Protein AF-A0AAD7CMA2-F1 (afdb_monomer_lite)

pLDDT: mean 85.03, std 17.34, range [41.56, 98.62]

Secondary structure (DSSP, 8-state):
-PPBP--SSSSPBBTTS-BTT--HHHHHHHHHHH-TTS-PPPTTT----SSHHHHHHHHHHHHHTT-----SSPPPSSS--TTT--SS-GGG-EEEEEETTEEEEEE--TT-----HHHHHH--SS------EE--TTT--SPPPTT-EEEEEEGGGHHHHHHHH-TTB-BTTBTTSBPBPHHHHHHHPPPHHHHHHTT--GGGSPPPP--B--TTSS--------PPPPPPP-PPPP--------

Organism: Mycena rosella (NCBI:txid1033263)

Sequence (246 aa):
LASVKKNEAFPYAFDNGNPALVCQQGTQLLIQQHDDKVQRVCHLCGDRPGNWRAHISTHILRFIRGVNEALRLPVGPSLPCGFCARSNLQECEVHLSKKGKATHITTNCHMVSTFHYKPAEQGSKTTPCRNVPVVCGLCFPDPPRPGAVQRAQWRYNMAEHVSIAHSEYSSPLSPGGTRLPHEVWESMKLDPTEETALGIPTASIPRVFEDVAGPDEGVDRADVVGKKRAAKKSAPGTSQRRRTGA

Radius of gyration: 25.57 Å; chains: 1; bounding box: 71×69×61 Å

Foldseek 3Di:
DQDFDPDPDPPTATPVRHRPPDPVVVVVLVCLQPPLVPQDAQQFARDRDNDQLLVLVLLVLCVVLVNDDPTPDHQDPALAQSQNSHPDDQQSWWKWADDPPAIDIDGNDSRDDDDGLPCLCVADLVGLHNFDWDAQCVVPVDDDDHGDIGTTGTLQNLQVCCCPVVVQEAGPVRRPHQAAEPVNCVSNDDDVVSCVSSPNPPVSDDDDDDRHDDNPRPDPPDDDPDDDDDDDDDDDDDDDDDDDDD

Structure (mmCIF, N/CA/C/O backbone):
data_AF-A0AAD7CMA2-F1
#
_entry.id   AF-A0AAD7CMA2-F1
#
loop_
_atom_site.group_PDB
_atom_site.id
_atom_site.type_symbol
_atom_site.label_atom_id
_atom_site.label_alt_id
_atom_site.label_comp_id
_atom_site.label_asym_id
_atom_site.label_entity_id
_atom_site.label_seq_id
_atom_site.pdbx_PDB_ins_code
_atom_site.Cartn_x
_atom_site.Cartn_y
_atom_site.Cartn_z
_atom_site.occupancy
_atom_site.B_iso_or_equiv
_atom_site.auth_seq_id
_atom_site.auth_comp_id
_atom_site.auth_asym_id
_atom_site.auth_atom_id
_atom_site.pdbx_PDB_model_num
ATOM 1 N N . LEU A 1 1 ? -44.113 -1.081 14.517 1.00 54.44 1 LEU A N 1
ATOM 2 C CA . LEU A 1 1 ? -43.401 0.189 14.241 1.00 54.44 1 LEU A CA 1
ATOM 3 C C . LEU A 1 1 ? -43.872 1.207 15.266 1.00 54.44 1 LEU A C 1
ATOM 5 O O . LEU A 1 1 ? -45.077 1.295 15.466 1.00 54.44 1 LEU A O 1
ATOM 9 N N . ALA A 1 2 ? -42.958 1.884 15.965 1.00 58.78 2 ALA A N 1
ATOM 10 C CA . ALA A 1 2 ? -43.339 2.931 16.915 1.00 58.78 2 ALA A CA 1
ATOM 11 C C . ALA A 1 2 ? -44.019 4.085 16.160 1.00 58.78 2 ALA A C 1
ATOM 13 O O . ALA A 1 2 ? -43.551 4.472 15.088 1.00 58.78 2 ALA A O 1
ATOM 14 N N . SER A 1 3 ? -45.131 4.593 16.694 1.00 65.19 3 SER A N 1
ATOM 15 C CA . SER A 1 3 ? -45.838 5.737 16.118 1.00 65.19 3 SER A CA 1
ATOM 16 C C . SER A 1 3 ? -44.985 6.996 16.284 1.00 65.19 3 SER A C 1
ATOM 18 O O . SER A 1 3 ? -44.404 7.229 17.344 1.00 65.19 3 SER A O 1
ATOM 20 N N . VAL A 1 4 ? -44.860 7.790 15.221 1.00 58.31 4 VAL A N 1
ATOM 21 C CA . VAL A 1 4 ? -44.165 9.080 15.275 1.00 58.31 4 VAL A CA 1
ATOM 22 C C . VAL A 1 4 ? -45.187 10.134 15.673 1.00 58.31 4 VAL A C 1
ATOM 24 O O . VAL A 1 4 ? -46.178 10.342 14.970 1.00 58.31 4 VAL A O 1
ATOM 27 N N . LYS A 1 5 ? -44.953 10.812 16.796 1.00 62.22 5 LYS A N 1
ATOM 28 C CA . LYS A 1 5 ? -45.790 11.930 17.225 1.00 62.22 5 LYS A CA 1
ATOM 29 C C . LYS A 1 5 ? -45.652 13.067 16.213 1.00 62.22 5 LYS A C 1
ATOM 31 O O . LYS A 1 5 ? -44.535 13.483 15.902 1.00 62.22 5 LYS A O 1
ATOM 36 N N . LYS A 1 6 ? -46.771 13.605 15.715 1.00 66.50 6 LYS A N 1
ATOM 37 C CA . LYS A 1 6 ? -46.756 14.900 15.018 1.00 66.50 6 LYS A CA 1
ATOM 38 C C . LYS A 1 6 ? -46.301 15.947 16.030 1.00 66.50 6 LYS A C 1
ATOM 40 O O . LYS A 1 6 ? -47.049 16.281 16.942 1.00 66.50 6 LYS A O 1
ATOM 45 N N . ASN A 1 7 ? -45.064 16.403 15.895 1.00 63.91 7 ASN A N 1
ATOM 46 C CA . ASN A 1 7 ? -44.498 17.457 16.717 1.00 63.91 7 ASN A CA 1
ATOM 47 C C . ASN A 1 7 ? -43.966 18.540 15.776 1.00 63.91 7 ASN A C 1
ATOM 49 O O . ASN A 1 7 ? -43.254 18.223 14.824 1.00 63.91 7 ASN A O 1
ATOM 53 N N . GLU A 1 8 ? -44.347 19.795 16.009 1.00 76.06 8 GLU A N 1
ATOM 54 C CA . GLU A 1 8 ? -43.944 20.942 15.175 1.00 76.06 8 GLU A CA 1
ATOM 55 C C . GLU A 1 8 ? -42.527 21.441 15.510 1.00 76.06 8 GLU A C 1
ATOM 57 O O . GLU A 1 8 ? -42.000 22.334 14.851 1.00 76.06 8 GLU A O 1
ATOM 62 N N . ALA A 1 9 ? -41.889 20.848 16.524 1.00 66.00 9 ALA A N 1
ATOM 63 C CA . ALA A 1 9 ? -40.552 21.200 16.973 1.00 66.00 9 ALA A CA 1
ATOM 64 C C . ALA A 1 9 ? -39.502 20.186 16.489 1.00 66.00 9 ALA A C 1
ATOM 66 O O . ALA A 1 9 ? -39.665 18.972 16.628 1.00 66.00 9 ALA A O 1
ATOM 67 N N . PHE A 1 10 ? -38.400 20.707 15.945 1.00 56.06 10 PHE A N 1
ATOM 68 C CA . PHE A 1 10 ? -37.225 19.936 15.545 1.00 56.06 10 PHE A CA 1
ATOM 69 C C . PHE A 1 10 ? -36.245 19.786 16.727 1.00 56.06 10 PHE A C 1
ATOM 71 O O . PHE A 1 10 ? -36.021 20.773 17.432 1.00 56.06 10 PHE A O 1
ATOM 78 N N . PRO A 1 11 ? -35.603 18.613 16.924 1.00 67.44 11 PRO A N 1
ATOM 79 C CA . PRO A 1 11 ? -35.707 17.382 16.131 1.00 67.44 11 PRO A CA 1
ATOM 80 C C . PRO A 1 11 ? -36.943 16.528 16.472 1.00 67.44 11 PRO A C 1
ATOM 82 O O . PRO A 1 11 ? -37.397 16.504 17.613 1.00 67.44 11 PRO A O 1
ATOM 85 N N . TYR A 1 12 ? -37.453 15.782 15.480 1.00 72.56 12 TYR A N 1
ATOM 86 C CA . TYR A 1 12 ? -38.565 14.838 15.663 1.00 72.56 12 TYR A CA 1
ATOM 87 C C . TYR A 1 12 ? -38.253 13.834 16.780 1.00 72.56 12 TYR A C 1
ATOM 89 O O . TYR A 1 12 ? -37.138 13.314 16.838 1.00 72.56 12 TYR A O 1
ATOM 97 N N . ALA A 1 13 ? -39.237 13.522 17.624 1.00 74.56 13 ALA A N 1
ATOM 98 C CA . ALA A 1 13 ? -39.110 12.571 18.726 1.00 74.56 13 ALA A CA 1
ATOM 99 C C . ALA A 1 13 ? -40.216 11.505 18.673 1.00 74.56 13 ALA A C 1
ATOM 101 O O . ALA A 1 13 ? -41.347 11.784 18.270 1.00 74.56 13 ALA A O 1
ATOM 102 N N . PHE A 1 14 ? -39.885 10.281 19.078 1.00 73.12 14 PHE A N 1
ATOM 103 C CA . PHE A 1 14 ? -40.859 9.230 19.361 1.00 73.12 14 PHE A CA 1
ATOM 104 C C . PHE A 1 14 ? -41.671 9.577 20.621 1.00 73.12 14 PHE A C 1
ATOM 106 O O . PHE A 1 14 ? -41.278 10.434 21.413 1.00 73.12 14 PHE A O 1
ATOM 113 N N . ASP A 1 15 ? -42.783 8.874 20.853 1.00 77.25 15 ASP A N 1
ATOM 114 C CA . ASP A 1 15 ? -43.680 9.112 22.000 1.00 77.25 15 ASP A CA 1
ATOM 115 C C . ASP A 1 15 ? -43.000 8.982 23.378 1.00 77.25 15 ASP A C 1
ATOM 117 O O . ASP A 1 15 ? -43.492 9.516 24.369 1.00 77.25 15 ASP A O 1
ATOM 121 N N . ASN A 1 16 ? -41.846 8.314 23.436 1.00 78.06 16 ASN A N 1
ATOM 122 C CA . ASN A 1 16 ? -41.004 8.167 24.625 1.00 78.06 16 ASN A CA 1
ATOM 123 C C . ASN A 1 16 ? -39.981 9.309 24.816 1.00 78.06 16 ASN A C 1
ATOM 125 O O . ASN A 1 16 ? -39.132 9.214 25.697 1.00 78.06 16 ASN A O 1
ATOM 129 N N . GLY A 1 17 ? -40.023 10.358 23.987 1.00 75.94 17 GLY A N 1
ATOM 130 C CA . GLY A 1 17 ? -39.106 11.500 24.045 1.00 75.94 17 GLY A CA 1
ATOM 131 C C . GLY A 1 17 ? -37.742 11.266 23.388 1.00 75.94 17 GLY A C 1
ATOM 132 O O . GLY A 1 17 ? -36.939 12.194 23.323 1.00 75.94 17 GLY A O 1
ATOM 133 N N . ASN A 1 18 ? -37.472 10.066 22.862 1.00 72.06 18 ASN A N 1
ATOM 134 C CA . ASN A 1 18 ? -36.220 9.792 22.163 1.00 72.06 18 ASN A CA 1
ATOM 135 C C . ASN A 1 18 ? -36.238 10.383 20.745 1.00 72.06 18 ASN A C 1
ATOM 137 O O . ASN A 1 18 ? -37.261 10.286 20.064 1.00 72.06 18 ASN A O 1
ATOM 141 N N . PRO A 1 19 ? -35.120 10.939 20.251 1.00 74.62 19 PRO A N 1
ATOM 142 C CA . PRO A 1 19 ? -35.049 11.493 18.905 1.00 74.62 19 PRO A CA 1
ATOM 143 C C . PRO A 1 19 ? -35.321 10.417 17.841 1.00 74.62 19 PRO A C 1
ATOM 145 O O . PRO A 1 19 ? -34.680 9.367 17.807 1.00 74.62 19 PRO A O 1
ATOM 148 N N . ALA A 1 20 ? -36.273 10.699 16.950 1.00 71.19 20 ALA A N 1
ATOM 149 C CA . ALA A 1 20 ? -36.817 9.756 15.976 1.00 71.19 20 ALA A CA 1
ATOM 150 C C . ALA A 1 20 ? -35.874 9.445 14.802 1.00 71.19 20 ALA A C 1
ATOM 152 O O . ALA A 1 20 ? -36.082 8.474 14.081 1.00 71.19 20 ALA A O 1
ATOM 153 N N . LEU A 1 21 ? -34.825 10.253 14.616 1.00 74.50 21 LEU A N 1
ATOM 154 C CA . LEU A 1 21 ? -33.890 10.150 13.490 1.00 74.50 21 LEU A CA 1
ATOM 155 C C . LEU A 1 21 ? -32.531 9.530 13.852 1.00 74.50 21 LEU A C 1
ATOM 157 O O . LEU A 1 21 ? -31.615 9.549 13.031 1.00 74.50 21 LEU A O 1
ATOM 161 N N . VAL A 1 22 ? -32.362 8.972 15.055 1.00 69.50 22 VAL A N 1
ATOM 162 C CA . VAL A 1 22 ? -31.092 8.326 15.422 1.00 69.50 22 VAL A CA 1
ATOM 163 C C . VAL A 1 22 ? -31.127 6.853 15.024 1.00 69.50 22 VAL A C 1
ATOM 165 O O . VAL A 1 22 ? -31.670 6.007 15.734 1.00 69.50 22 VAL A O 1
ATOM 168 N N . CYS A 1 23 ? -30.509 6.525 13.888 1.00 77.75 23 CYS A N 1
ATOM 169 C CA . CYS A 1 23 ? -30.204 5.140 13.543 1.00 77.75 23 CYS A CA 1
ATOM 170 C C . CYS A 1 23 ? -29.082 4.637 14.461 1.00 77.75 23 CYS A C 1
ATOM 172 O O . CYS A 1 23 ? -27.909 4.819 14.150 1.00 77.75 23 CYS A O 1
ATOM 174 N N . GLN A 1 24 ? -29.428 4.008 15.590 1.00 77.06 24 GLN A N 1
ATOM 175 C CA . GLN A 1 24 ? -28.444 3.500 16.560 1.00 77.06 24 GLN A CA 1
ATOM 176 C C . GLN A 1 24 ? -27.389 2.601 15.907 1.00 77.06 24 GLN A C 1
ATOM 178 O O . GLN A 1 24 ? -26.204 2.728 16.207 1.00 77.06 24 GLN A O 1
ATOM 183 N N . GLN A 1 25 ? -27.807 1.739 14.977 1.00 73.56 25 GLN A N 1
ATOM 184 C CA . GLN A 1 25 ? -26.898 0.871 14.235 1.00 73.56 25 GLN A CA 1
ATOM 185 C C . GLN A 1 25 ? -25.935 1.682 13.356 1.00 73.56 25 GLN A C 1
ATOM 187 O O . GLN A 1 25 ? -24.735 1.431 13.369 1.00 73.56 25 GLN A O 1
ATOM 192 N N . GLY A 1 26 ? -26.434 2.703 12.653 1.00 77.38 26 GLY A N 1
ATOM 193 C CA . GLY A 1 26 ? -25.609 3.626 11.872 1.00 77.38 26 GLY A CA 1
ATOM 194 C C . GLY A 1 26 ? -24.646 4.429 12.747 1.00 77.38 26 GLY A C 1
ATOM 195 O O . GLY A 1 26 ? -23.475 4.556 12.411 1.00 77.38 26 GLY A O 1
ATOM 196 N N . THR A 1 27 ? -25.097 4.905 13.909 1.00 79.19 27 THR A N 1
ATOM 197 C CA . THR A 1 27 ? -24.252 5.602 14.887 1.00 79.19 27 THR A CA 1
ATOM 198 C C . THR A 1 27 ? -23.154 4.691 15.433 1.00 79.19 27 THR A C 1
ATOM 200 O O . THR A 1 27 ? -22.007 5.115 15.512 1.00 79.19 27 THR A O 1
ATOM 203 N N . GLN A 1 28 ? -23.460 3.434 15.763 1.00 70.94 28 GLN A N 1
ATOM 204 C CA . GLN A 1 28 ? -22.453 2.468 16.211 1.00 70.94 28 GLN A CA 1
ATOM 205 C C . GLN A 1 28 ? -21.442 2.136 15.111 1.00 70.94 28 GLN A C 1
ATOM 207 O O . GLN A 1 28 ? -20.246 2.090 15.392 1.00 70.94 28 GLN A O 1
ATOM 212 N N . LEU A 1 29 ? -21.897 1.963 13.865 1.00 70.75 29 LEU A N 1
ATOM 213 C CA . LEU A 1 29 ? -21.009 1.771 12.718 1.00 70.75 29 LEU A CA 1
ATOM 214 C C . LEU A 1 29 ? -20.096 2.985 12.521 1.00 70.75 29 LEU A C 1
ATOM 216 O O . LEU A 1 29 ? -18.892 2.809 12.374 1.00 70.75 29 LEU A O 1
ATOM 220 N N . LEU A 1 30 ? -20.632 4.205 12.612 1.00 70.69 30 LEU A N 1
ATOM 221 C CA . LEU A 1 30 ? -19.842 5.434 12.524 1.00 70.69 30 LEU A CA 1
ATOM 222 C C . LEU A 1 30 ? -18.831 5.556 13.669 1.00 70.69 30 LEU A C 1
ATOM 224 O O . LEU A 1 30 ? -17.686 5.910 13.418 1.00 70.69 30 LEU A O 1
ATOM 228 N N . ILE A 1 31 ? -19.204 5.222 14.907 1.00 69.38 31 ILE A N 1
ATOM 229 C CA . ILE A 1 31 ? -18.277 5.226 16.052 1.00 69.38 31 ILE A CA 1
ATOM 230 C C . ILE A 1 31 ? -17.144 4.215 15.829 1.00 69.38 31 ILE A C 1
ATOM 232 O O . ILE A 1 31 ? -15.979 4.549 16.021 1.00 69.38 31 ILE A O 1
ATOM 236 N N . GLN A 1 32 ? -17.457 3.005 15.359 1.00 64.75 32 GLN A N 1
ATOM 237 C CA . GLN A 1 32 ? -16.446 1.990 15.033 1.00 64.75 32 GLN A CA 1
ATOM 238 C C . GLN A 1 32 ? -15.548 2.406 13.854 1.00 64.75 32 GLN A C 1
ATOM 240 O O . GLN A 1 32 ? -14.364 2.064 13.826 1.00 64.75 32 GLN A O 1
ATOM 245 N N . GLN A 1 33 ? -16.097 3.148 12.888 1.00 65.75 33 GLN A N 1
ATOM 246 C CA . GLN A 1 33 ? -15.383 3.642 11.708 1.00 65.75 33 GLN A CA 1
ATOM 247 C C . GLN A 1 33 ? -14.537 4.893 11.974 1.00 65.75 33 GLN A C 1
ATOM 249 O O . GLN A 1 33 ? -13.530 5.083 11.295 1.00 65.75 33 GLN A O 1
ATOM 254 N N . HIS A 1 34 ? -14.917 5.746 12.928 1.00 64.19 34 HIS A N 1
ATOM 255 C CA . HIS A 1 34 ? -14.288 7.056 13.131 1.00 64.19 34 HIS A CA 1
ATOM 256 C C . HIS A 1 34 ? -13.489 7.195 14.421 1.00 64.19 34 HIS A C 1
ATOM 258 O O . HIS A 1 34 ? -12.670 8.109 14.510 1.00 64.19 34 HIS A O 1
ATOM 264 N N . ASP A 1 35 ? -13.672 6.315 15.403 1.00 65.69 35 ASP A N 1
ATOM 265 C CA . ASP A 1 35 ? -12.828 6.350 16.587 1.00 65.69 35 ASP A CA 1
ATOM 266 C C . ASP A 1 35 ? -11.567 5.511 16.345 1.00 65.69 35 ASP A C 1
ATOM 268 O O . ASP A 1 35 ? -11.562 4.289 16.500 1.00 65.69 35 ASP A O 1
ATOM 272 N N . ASP A 1 36 ? -10.477 6.175 15.949 1.00 58.09 36 ASP A N 1
ATOM 273 C CA . ASP A 1 36 ? -9.141 5.565 15.841 1.00 58.09 36 ASP A CA 1
ATOM 274 C C . ASP A 1 36 ? -8.681 4.942 17.184 1.00 58.09 36 ASP A C 1
ATOM 276 O O . ASP A 1 36 ? -7.743 4.143 17.204 1.00 58.09 36 ASP A O 1
ATOM 280 N N . LYS A 1 37 ? -9.342 5.263 18.312 1.00 62.00 37 LYS A N 1
ATOM 281 C CA . LYS A 1 37 ? -9.081 4.657 19.628 1.00 62.00 37 LYS A CA 1
ATOM 282 C C . LYS A 1 37 ? -9.872 3.376 19.882 1.00 62.00 37 LYS A C 1
ATOM 284 O O . LYS A 1 37 ? -9.500 2.615 20.779 1.00 62.00 37 LYS A O 1
ATOM 289 N N . VAL A 1 38 ? -10.938 3.104 19.125 1.00 66.94 38 VAL A N 1
ATOM 290 C CA . VAL A 1 38 ? -11.627 1.814 19.205 1.00 66.94 38 VAL A CA 1
ATOM 291 C C . VAL A 1 38 ? -10.716 0.794 18.542 1.00 66.94 38 VAL A C 1
ATOM 293 O O . VAL A 1 38 ? -10.522 0.806 17.330 1.00 66.94 38 VAL A O 1
ATOM 296 N N . GLN A 1 39 ? -10.123 -0.083 19.354 1.00 71.81 39 GLN A N 1
ATOM 297 C CA . GLN A 1 39 ? -9.292 -1.186 18.877 1.00 71.81 39 GLN A CA 1
ATOM 298 C C . GLN A 1 39 ? -10.085 -2.044 17.885 1.00 71.81 39 GLN A C 1
ATOM 300 O O . GLN A 1 39 ? -10.882 -2.903 18.275 1.00 71.81 39 GLN A O 1
ATOM 305 N N . ARG A 1 40 ? -9.865 -1.803 16.592 1.00 87.00 40 ARG A N 1
ATOM 306 C CA . ARG A 1 40 ? -10.498 -2.558 15.514 1.00 87.00 40 ARG A CA 1
ATOM 307 C C . ARG A 1 40 ? -9.949 -3.977 15.509 1.00 87.00 40 ARG A C 1
ATOM 309 O O . ARG A 1 40 ? -8.757 -4.196 15.717 1.00 87.00 40 ARG A O 1
ATOM 316 N N . VAL 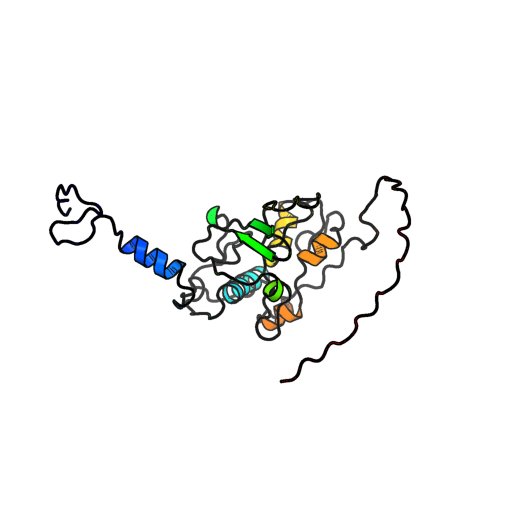A 1 41 ? -10.830 -4.935 15.250 1.00 92.94 41 VAL A N 1
ATOM 317 C CA . VAL A 1 41 ? -10.460 -6.339 15.067 1.00 92.94 41 VAL A CA 1
ATOM 318 C C . VAL A 1 41 ? -10.187 -6.577 13.585 1.00 92.94 41 VAL A C 1
ATOM 320 O O . VAL A 1 41 ? -11.016 -6.250 12.734 1.00 92.94 41 VAL A O 1
ATOM 323 N N . CYS A 1 42 ? -9.027 -7.145 13.266 1.00 95.88 42 CYS A N 1
ATOM 324 C CA . CYS A 1 42 ? -8.674 -7.563 11.922 1.00 95.88 42 CYS A CA 1
ATOM 325 C C . CYS A 1 42 ? -9.649 -8.631 11.437 1.00 95.88 42 CYS A C 1
ATOM 327 O O . CYS A 1 42 ? -9.787 -9.681 12.055 1.00 95.88 42 CYS A O 1
ATOM 329 N N . HIS A 1 43 ? -10.323 -8.387 10.316 1.00 95.88 43 HIS A N 1
ATOM 330 C CA . HIS A 1 43 ? -11.240 -9.372 9.745 1.00 95.88 43 HIS A CA 1
ATOM 331 C C . HIS A 1 43 ? -10.500 -10.532 9.060 1.00 95.88 43 HIS A C 1
ATOM 333 O O . HIS A 1 43 ? -11.096 -11.588 8.866 1.00 95.88 43 HIS A O 1
ATOM 339 N N . LEU A 1 44 ? -9.215 -10.355 8.726 1.00 97.75 44 LEU A N 1
ATOM 340 C CA . LEU A 1 44 ? -8.381 -11.404 8.144 1.00 97.75 44 LEU A CA 1
ATOM 341 C C . LEU A 1 44 ? -7.890 -12.383 9.211 1.00 97.75 44 LEU A C 1
ATOM 343 O O . LEU A 1 44 ? -8.077 -13.573 9.035 1.00 97.75 44 LEU A O 1
ATOM 347 N N . CYS A 1 45 ? -7.313 -11.930 10.330 1.00 97.81 45 CYS A N 1
ATOM 348 C CA . CYS A 1 45 ? -6.736 -12.835 11.342 1.00 97.81 45 CYS A CA 1
ATOM 349 C C . CYS A 1 45 ? -7.457 -12.826 12.704 1.00 97.81 45 CYS A C 1
ATOM 351 O O . CYS A 1 45 ? -7.400 -13.806 13.445 1.00 97.81 45 CYS A O 1
ATOM 353 N N . GLY A 1 46 ? -8.197 -11.764 13.033 1.00 96.25 46 GLY A N 1
ATOM 354 C CA . GLY A 1 46 ? -8.848 -11.582 14.334 1.00 96.25 46 GLY A CA 1
ATOM 355 C C . GLY A 1 46 ? -8.058 -10.787 15.373 1.00 96.25 46 GLY A C 1
ATOM 356 O O . GLY A 1 46 ? -8.565 -10.602 16.480 1.00 96.25 46 GLY A O 1
ATOM 357 N N . ASP A 1 47 ? -6.859 -10.309 15.042 1.00 96.06 47 ASP A N 1
ATOM 358 C CA . ASP A 1 47 ? -6.019 -9.537 15.963 1.00 96.06 47 ASP A CA 1
ATOM 359 C C . ASP A 1 47 ? -6.500 -8.091 16.130 1.00 96.06 47 ASP A C 1
ATOM 361 O O . ASP A 1 47 ? -7.306 -7.587 15.353 1.00 96.06 47 ASP A O 1
ATOM 365 N N . ARG A 1 48 ? -5.973 -7.392 17.140 1.00 94.50 48 ARG A N 1
ATOM 366 C CA . ARG A 1 48 ? -6.248 -5.969 17.403 1.00 94.50 48 ARG A CA 1
ATOM 367 C C . ARG A 1 48 ? -4.975 -5.134 17.248 1.00 94.50 48 ARG A C 1
ATOM 369 O O . ARG A 1 48 ? -4.319 -4.837 18.247 1.00 94.50 48 ARG A O 1
ATOM 376 N N . PRO A 1 49 ? -4.568 -4.786 16.016 1.00 93.31 49 PRO A N 1
ATOM 377 C CA . PRO A 1 49 ? -3.305 -4.097 15.791 1.00 93.31 49 PRO A CA 1
ATOM 378 C C . PRO A 1 49 ? -3.379 -2.623 16.211 1.00 93.31 49 PRO A C 1
ATOM 380 O O . PRO A 1 49 ? -4.356 -1.933 15.933 1.00 93.31 49 PRO A O 1
ATOM 383 N N . GLY A 1 50 ? -2.297 -2.106 16.802 1.00 91.06 50 GLY A N 1
ATOM 384 C CA . GLY A 1 50 ? -2.160 -0.667 17.072 1.00 91.06 50 GLY A CA 1
ATOM 385 C C . GLY A 1 50 ? -1.918 0.175 15.811 1.00 91.06 50 GLY A C 1
ATOM 386 O O . GLY A 1 50 ? -2.237 1.357 15.786 1.00 91.06 50 GLY A O 1
ATOM 387 N N . ASN A 1 51 ? -1.374 -0.429 14.749 1.00 92.62 51 ASN A N 1
ATOM 388 C CA . ASN A 1 51 ? -1.198 0.205 13.442 1.00 92.62 51 ASN A CA 1
ATOM 389 C C . ASN A 1 51 ? -1.923 -0.615 12.374 1.00 92.62 51 ASN A C 1
ATOM 391 O O . ASN A 1 51 ? -1.384 -1.587 11.841 1.00 92.62 51 ASN A O 1
ATOM 395 N N . TRP A 1 52 ? -3.158 -0.212 12.082 1.00 93.88 52 TRP A N 1
ATOM 396 C CA . TRP A 1 52 ? -4.046 -0.930 11.175 1.00 93.88 52 TRP A CA 1
ATOM 397 C C . TRP A 1 52 ? -3.468 -1.078 9.760 1.00 93.88 52 TRP A C 1
ATOM 399 O O . TRP A 1 52 ? -3.397 -2.187 9.236 1.00 93.88 52 TRP A O 1
ATOM 409 N N . ARG A 1 53 ? -2.983 0.021 9.163 1.00 95.12 53 ARG A N 1
ATOM 410 C CA . ARG A 1 53 ? -2.397 0.017 7.809 1.00 95.12 53 ARG A CA 1
ATOM 411 C C . ARG A 1 53 ? -1.228 -0.955 7.708 1.00 95.12 53 ARG A C 1
ATOM 413 O O . ARG A 1 53 ? -1.180 -1.753 6.775 1.00 95.12 53 ARG A O 1
ATOM 420 N N . ALA A 1 54 ? -0.277 -0.866 8.640 1.00 96.38 54 ALA A N 1
ATOM 421 C CA . ALA A 1 54 ? 0.907 -1.718 8.614 1.00 96.38 54 ALA A CA 1
ATOM 422 C C . ALA A 1 54 ? 0.514 -3.195 8.738 1.00 96.38 54 ALA A C 1
ATOM 424 O O . ALA A 1 54 ? 1.003 -4.013 7.971 1.00 96.38 54 ALA A O 1
ATOM 425 N N . HIS A 1 55 ? -0.425 -3.510 9.632 1.00 97.12 55 HIS A N 1
ATOM 426 C CA . HIS A 1 55 ? -0.923 -4.867 9.825 1.00 97.12 55 HIS A CA 1
ATOM 427 C C . HIS A 1 55 ? -1.594 -5.448 8.569 1.00 97.12 55 HIS A C 1
ATOM 429 O O . HIS A 1 55 ? -1.224 -6.530 8.124 1.00 97.12 55 HIS A O 1
ATOM 435 N N . ILE A 1 56 ? -2.525 -4.714 7.949 1.00 98.00 56 ILE A N 1
ATOM 436 C CA . ILE A 1 56 ? -3.182 -5.157 6.708 1.00 98.00 56 ILE A CA 1
ATOM 437 C C . ILE A 1 56 ? -2.172 -5.296 5.564 1.00 98.00 56 ILE A C 1
ATOM 439 O O . ILE A 1 56 ? -2.231 -6.247 4.787 1.00 98.00 56 ILE A O 1
ATOM 443 N N . SER A 1 57 ? -1.204 -4.384 5.485 1.00 97.88 57 SER A N 1
ATOM 444 C CA . SER A 1 57 ? -0.151 -4.441 4.471 1.00 97.88 57 SER A CA 1
ATOM 445 C C . SER A 1 57 ? 0.751 -5.665 4.633 1.00 97.88 57 SER A C 1
ATOM 447 O O . SER A 1 57 ? 1.170 -6.223 3.624 1.00 97.88 57 SER A O 1
ATOM 449 N N . THR A 1 58 ? 1.007 -6.127 5.861 1.00 98.31 58 THR A N 1
ATOM 450 C CA . THR A 1 58 ? 1.732 -7.384 6.105 1.00 98.31 58 THR A CA 1
ATOM 451 C C . THR A 1 58 ? 1.024 -8.568 5.456 1.00 98.31 58 THR A C 1
ATOM 453 O O . THR A 1 58 ? 1.675 -9.344 4.762 1.00 98.31 58 THR A O 1
ATOM 456 N N . HIS A 1 59 ? -0.298 -8.678 5.623 1.00 98.50 59 HIS A N 1
ATOM 457 C CA . HIS A 1 59 ? -1.081 -9.746 4.995 1.00 98.50 59 HIS A CA 1
ATOM 458 C C . HIS A 1 59 ? -1.040 -9.671 3.469 1.00 98.50 59 HIS A C 1
ATOM 460 O O . HIS A 1 59 ? -0.841 -10.682 2.801 1.00 98.50 59 HIS A O 1
ATOM 466 N N . ILE A 1 60 ? -1.166 -8.464 2.908 1.00 98.62 60 ILE A N 1
ATOM 467 C CA . ILE A 1 60 ? -1.066 -8.252 1.458 1.00 98.62 60 ILE A CA 1
ATOM 468 C C . ILE A 1 60 ? 0.308 -8.687 0.940 1.00 98.62 60 ILE A C 1
ATOM 470 O O . ILE A 1 60 ? 0.389 -9.416 -0.044 1.00 98.62 60 ILE A O 1
ATOM 474 N N . LEU A 1 61 ? 1.391 -8.280 1.606 1.00 98.19 61 LEU A N 1
ATOM 475 C CA . LEU A 1 61 ? 2.740 -8.635 1.174 1.00 98.19 61 LEU A CA 1
ATOM 476 C C . LEU A 1 61 ? 2.983 -10.142 1.266 1.00 98.19 61 LEU A C 1
ATOM 478 O O . LEU A 1 61 ? 3.495 -10.737 0.324 1.00 98.19 61 LEU A O 1
ATOM 482 N N . ARG A 1 62 ? 2.580 -10.772 2.373 1.00 98.31 62 ARG A N 1
ATOM 483 C CA . ARG A 1 62 ? 2.682 -12.225 2.554 1.00 98.31 62 ARG A CA 1
ATOM 484 C C . ARG A 1 62 ? 1.920 -12.981 1.475 1.00 98.31 62 ARG A C 1
ATOM 486 O O . ARG A 1 62 ? 2.488 -13.892 0.880 1.00 98.31 62 ARG A O 1
ATOM 493 N N . PHE A 1 63 ? 0.706 -12.540 1.154 1.00 98.00 63 PHE A N 1
ATOM 494 C CA . PHE A 1 63 ? -0.081 -13.084 0.051 1.00 98.00 63 PHE A CA 1
ATOM 495 C C . PHE A 1 63 ? 0.653 -12.975 -1.296 1.00 98.00 63 PHE A C 1
ATOM 497 O O . PHE A 1 63 ? 0.836 -13.988 -1.968 1.00 98.00 63 PHE A O 1
ATOM 504 N N . ILE A 1 64 ? 1.160 -11.788 -1.655 1.00 97.12 64 ILE A N 1
ATOM 505 C CA . ILE A 1 64 ? 1.912 -11.560 -2.907 1.00 97.12 64 ILE A CA 1
ATOM 506 C C . ILE A 1 64 ? 3.176 -12.433 -2.980 1.00 97.12 64 ILE A C 1
ATOM 508 O O . ILE A 1 64 ? 3.596 -12.840 -4.062 1.00 97.12 64 ILE A O 1
ATOM 512 N N . ARG A 1 65 ? 3.791 -12.741 -1.833 1.00 96.75 65 ARG A N 1
ATOM 513 C CA . ARG A 1 65 ? 4.983 -13.597 -1.731 1.00 96.75 65 ARG A CA 1
ATOM 514 C C . ARG A 1 65 ? 4.681 -15.088 -1.582 1.00 96.75 65 ARG A C 1
ATOM 516 O O . ARG A 1 65 ? 5.614 -15.871 -1.416 1.00 96.75 65 ARG A O 1
ATOM 523 N N . GLY A 1 66 ? 3.412 -15.494 -1.630 1.00 96.62 66 GLY A N 1
ATOM 524 C CA . GLY A 1 66 ? 3.010 -16.893 -1.466 1.00 96.62 66 GLY A CA 1
ATOM 525 C C . GLY A 1 66 ? 3.283 -17.452 -0.065 1.00 96.62 66 GLY A C 1
ATOM 526 O O . GLY A 1 66 ? 3.408 -18.664 0.105 1.00 96.62 66 GLY A O 1
ATOM 527 N N . VAL A 1 67 ? 3.400 -16.587 0.945 1.00 97.50 67 VAL A N 1
ATOM 528 C CA . VAL A 1 67 ? 3.539 -16.998 2.343 1.00 97.50 67 VAL A CA 1
ATOM 529 C C . VAL A 1 67 ? 2.166 -17.416 2.854 1.00 97.50 67 VAL A C 1
ATOM 531 O O . VAL A 1 67 ? 1.233 -16.615 2.884 1.00 97.50 67 VAL A O 1
ATOM 534 N N . ASN A 1 68 ? 2.044 -18.678 3.261 1.00 95.88 68 ASN A N 1
ATOM 535 C CA . ASN A 1 68 ? 0.792 -19.209 3.782 1.00 95.88 68 ASN A CA 1
ATOM 536 C C . ASN A 1 68 ? 0.501 -18.639 5.181 1.00 95.88 6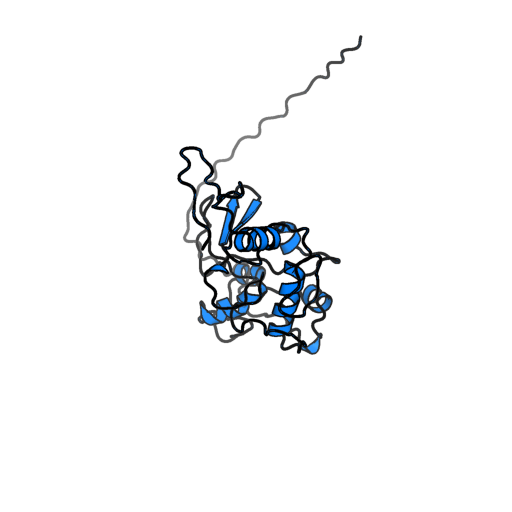8 ASN A C 1
ATOM 538 O O . ASN A 1 68 ? 1.317 -18.768 6.095 1.00 95.88 68 ASN A O 1
ATOM 542 N N . GLU A 1 69 ? -0.676 -18.045 5.350 1.00 96.38 69 GLU A N 1
ATOM 543 C CA . GLU A 1 69 ? -1.169 -17.526 6.621 1.00 96.38 69 GLU A CA 1
ATOM 544 C C . GLU A 1 69 ? -2.516 -18.164 6.965 1.00 96.38 69 GLU A C 1
ATOM 546 O O . GLU A 1 69 ? -3.398 -18.290 6.115 1.00 96.38 69 GLU A O 1
ATOM 551 N N . ALA A 1 70 ? -2.707 -18.519 8.237 1.00 96.75 70 ALA A N 1
ATOM 552 C CA . ALA A 1 70 ? -3.986 -19.009 8.744 1.00 96.75 70 ALA A CA 1
ATOM 553 C C . ALA A 1 70 ? -4.974 -17.842 8.930 1.00 96.75 70 ALA A C 1
ATOM 555 O O . ALA A 1 70 ? -5.199 -17.365 10.044 1.00 96.75 70 ALA A O 1
ATOM 556 N N . LEU A 1 71 ? -5.535 -17.351 7.824 1.00 97.75 71 LEU A N 1
ATOM 557 C CA . LEU A 1 71 ? -6.516 -16.269 7.823 1.00 97.75 71 LEU A CA 1
ATOM 558 C C . LEU A 1 71 ? -7.950 -16.813 7.904 1.00 97.75 71 LEU A C 1
ATOM 560 O O . LEU A 1 71 ? -8.302 -17.811 7.283 1.00 97.75 71 LEU A O 1
ATOM 564 N N . ARG A 1 72 ? -8.804 -16.106 8.645 1.00 97.81 72 ARG A N 1
ATOM 565 C CA . ARG A 1 72 ? -10.264 -16.269 8.686 1.00 97.81 72 ARG A CA 1
ATOM 566 C C . ARG A 1 72 ? -10.914 -15.901 7.355 1.00 97.81 72 ARG A C 1
ATOM 568 O O . ARG A 1 72 ? -11.916 -16.501 6.983 1.00 97.81 72 ARG A O 1
ATOM 575 N N . LEU A 1 73 ? -10.368 -14.893 6.676 1.00 97.25 73 LEU A N 1
ATOM 576 C CA . LEU A 1 73 ? -10.800 -14.432 5.358 1.00 97.25 73 LEU A CA 1
ATOM 577 C C . LEU A 1 73 ? -9.576 -14.246 4.454 1.00 97.25 73 LEU A C 1
ATOM 579 O O . LEU A 1 73 ? -8.553 -13.759 4.938 1.00 97.25 73 LEU A O 1
ATOM 583 N N . PRO A 1 74 ? -9.661 -14.598 3.160 1.00 97.75 74 PRO A N 1
ATOM 584 C CA . PRO A 1 74 ? -8.536 -14.454 2.247 1.00 97.75 74 PRO A CA 1
ATOM 585 C C . PRO A 1 74 ? -8.276 -12.984 1.894 1.00 97.75 74 PRO A C 1
ATOM 587 O O . PRO A 1 74 ? -9.189 -12.154 1.883 1.00 97.75 74 PRO A O 1
ATOM 590 N N . VAL A 1 75 ? -7.023 -12.683 1.549 1.00 98.31 75 VAL A N 1
ATOM 591 C CA . VAL A 1 75 ? -6.662 -11.436 0.863 1.00 98.31 75 VAL A CA 1
ATOM 592 C C . VAL A 1 75 ? -7.262 -11.460 -0.545 1.0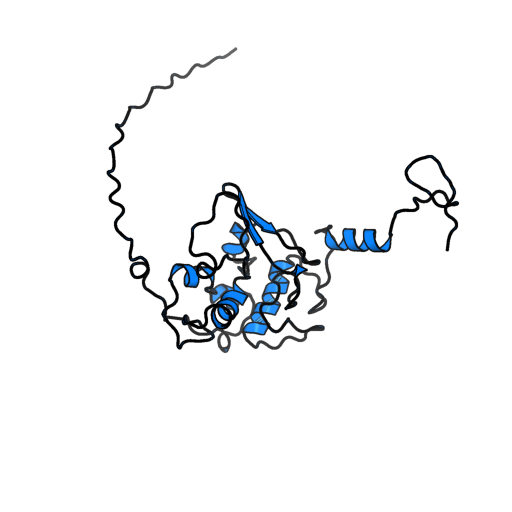0 98.31 75 VAL A C 1
ATOM 594 O O . VAL A 1 75 ? -7.328 -12.505 -1.192 1.00 98.31 75 VAL A O 1
ATOM 597 N N . GLY A 1 76 ? -7.741 -10.308 -1.007 1.00 98.06 76 GLY A N 1
ATOM 598 C CA . GLY A 1 76 ? -8.285 -10.146 -2.345 1.00 98.06 76 GLY A CA 1
ATOM 599 C C . GLY A 1 76 ? -7.235 -10.455 -3.424 1.00 98.06 76 GLY A C 1
ATOM 600 O O . GLY A 1 76 ? -6.077 -10.064 -3.273 1.00 98.06 76 GLY A O 1
ATOM 601 N N . PRO A 1 77 ? -7.618 -11.147 -4.512 1.00 96.94 77 PRO A N 1
ATOM 602 C CA . PRO A 1 77 ? -6.654 -11.739 -5.433 1.00 96.94 77 PRO A CA 1
ATOM 603 C C . PRO A 1 77 ? -5.989 -10.744 -6.385 1.00 96.94 77 PRO A C 1
ATOM 605 O O . PRO A 1 77 ? -4.984 -11.099 -6.986 1.00 96.94 77 PRO A O 1
ATOM 608 N N . SER A 1 78 ? -6.553 -9.544 -6.557 1.00 97.31 78 SER A N 1
ATOM 609 C CA . SER A 1 78 ? -6.033 -8.560 -7.509 1.00 97.31 78 SER A CA 1
ATOM 610 C C . SER A 1 78 ? -6.124 -7.137 -6.980 1.00 97.31 78 SER A C 1
ATOM 612 O O . SER A 1 78 ? -7.195 -6.699 -6.552 1.00 97.31 78 SER A O 1
ATOM 614 N N . LEU A 1 79 ? -5.004 -6.419 -6.970 1.00 97.75 79 LEU A N 1
ATOM 615 C CA . LEU A 1 79 ? -4.890 -5.037 -6.499 1.00 97.75 79 LEU A CA 1
ATOM 616 C C . LEU A 1 79 ? -5.606 -4.791 -5.146 1.00 97.75 79 LEU A C 1
ATOM 618 O O . LEU A 1 79 ? -6.430 -3.874 -5.039 1.00 97.75 79 LEU A O 1
ATOM 622 N N . PRO A 1 80 ? -5.338 -5.595 -4.095 1.00 98.44 80 PRO A N 1
ATOM 623 C CA . PRO A 1 80 ? -6.048 -5.495 -2.823 1.00 98.44 80 PRO A CA 1
ATOM 624 C C . PRO A 1 80 ? -5.869 -4.122 -2.161 1.00 98.44 80 PRO A C 1
ATOM 626 O O . PRO A 1 80 ? -4.797 -3.516 -2.179 1.00 98.44 80 PRO A O 1
ATOM 629 N N . CYS A 1 81 ? -6.921 -3.619 -1.520 1.00 98.50 81 CYS A N 1
ATOM 630 C CA . CYS A 1 81 ? -6.887 -2.338 -0.821 1.00 98.50 81 CYS A CA 1
ATOM 631 C C . CYS A 1 81 ? -5.940 -2.374 0.390 1.00 98.50 81 CYS A C 1
ATOM 633 O O . CYS A 1 81 ? -6.128 -3.185 1.288 1.00 98.50 81 CYS A O 1
ATOM 635 N N . GLY A 1 82 ? -5.013 -1.423 0.525 1.00 97.81 82 GLY A N 1
ATOM 636 C CA . GLY A 1 82 ? -4.117 -1.324 1.689 1.00 97.81 82 GLY A CA 1
ATOM 637 C C . GLY A 1 82 ? -4.794 -1.053 3.043 1.00 97.81 82 GLY A C 1
ATOM 638 O O . GLY A 1 82 ? -4.121 -1.084 4.072 1.00 97.81 82 GLY A O 1
ATOM 639 N N . PHE A 1 83 ? -6.109 -0.805 3.072 1.00 97.25 83 PHE A N 1
ATOM 640 C CA . PHE A 1 83 ? -6.884 -0.637 4.307 1.00 97.25 83 PHE A CA 1
ATOM 641 C C . PHE A 1 83 ? -7.747 -1.840 4.679 1.00 97.25 83 PHE A C 1
ATOM 643 O O . PHE A 1 83 ? -7.964 -2.077 5.863 1.00 97.25 83 PHE A O 1
ATOM 650 N N . CYS A 1 84 ? -8.267 -2.592 3.711 1.00 97.50 84 CYS A N 1
ATOM 651 C CA . CYS A 1 84 ? -9.156 -3.721 3.995 1.00 97.50 84 CYS A CA 1
ATOM 652 C C . CYS A 1 84 ? -8.746 -5.028 3.313 1.00 97.50 84 CYS A C 1
ATOM 654 O O . CYS A 1 84 ? -9.458 -6.008 3.460 1.00 97.50 84 CYS A O 1
ATOM 656 N N . ALA A 1 85 ? -7.651 -5.043 2.555 1.00 98.38 85 ALA A N 1
ATOM 657 C CA . ALA A 1 85 ? -7.158 -6.162 1.751 1.00 98.38 85 ALA A CA 1
ATOM 658 C C . ALA A 1 85 ? -8.151 -6.760 0.741 1.00 98.38 85 ALA A C 1
ATOM 660 O O . ALA A 1 85 ? -7.839 -7.774 0.128 1.00 98.38 85 ALA A O 1
ATOM 661 N N . ARG A 1 86 ? -9.329 -6.163 0.529 1.00 97.81 86 ARG A N 1
ATOM 662 C CA . ARG A 1 86 ? -10.296 -6.626 -0.475 1.00 97.81 86 ARG A CA 1
ATOM 663 C C . ARG A 1 86 ? -9.971 -6.042 -1.844 1.00 97.81 86 ARG A C 1
ATOM 665 O O . ARG A 1 86 ? -9.426 -4.942 -1.940 1.00 97.81 86 ARG A O 1
ATOM 672 N N . SER A 1 87 ? -10.360 -6.768 -2.880 1.00 97.81 87 SER A N 1
ATOM 673 C CA . SER A 1 87 ? -10.188 -6.400 -4.287 1.00 97.81 87 SER A CA 1
ATOM 674 C C . SER A 1 87 ? -11.508 -5.964 -4.912 1.00 97.81 87 SER A C 1
ATOM 676 O O . SER A 1 87 ? -12.571 -6.345 -4.426 1.00 97.81 87 SER A O 1
ATOM 678 N N . ASN A 1 88 ? -11.436 -5.228 -6.025 1.00 93.75 88 ASN A N 1
ATOM 679 C CA . ASN A 1 88 ? -12.578 -4.914 -6.898 1.00 93.75 88 ASN A CA 1
ATOM 680 C C . ASN A 1 88 ? -13.736 -4.152 -6.226 1.00 93.75 88 ASN A C 1
ATOM 682 O O . ASN A 1 88 ? -14.880 -4.239 -6.666 1.00 93.75 88 ASN A O 1
ATOM 686 N N . LEU A 1 89 ? -13.444 -3.393 -5.168 1.00 95.38 89 LEU A N 1
ATOM 687 C CA . LEU A 1 89 ? -14.411 -2.532 -4.491 1.00 95.38 89 LEU A CA 1
ATOM 688 C C . LEU A 1 89 ? -14.182 -1.080 -4.902 1.00 95.38 89 LEU A C 1
ATOM 690 O O . LEU A 1 89 ? -13.109 -0.530 -4.647 1.00 95.38 89 LEU A O 1
ATOM 694 N N . GLN A 1 90 ? -15.191 -0.451 -5.506 1.00 95.62 90 GLN A N 1
ATOM 695 C CA . GLN A 1 90 ? -15.100 0.938 -5.964 1.00 95.62 90 GLN A CA 1
ATOM 696 C C . GLN A 1 90 ? -14.830 1.895 -4.797 1.00 95.62 90 GLN A C 1
ATOM 698 O O . GLN A 1 90 ? -14.053 2.837 -4.923 1.00 95.62 90 GLN A O 1
ATOM 703 N N . GLU A 1 91 ? -15.398 1.625 -3.621 1.00 96.00 91 GLU A N 1
ATOM 704 C CA . GLU A 1 91 ? -15.151 2.430 -2.430 1.00 96.00 91 GLU A CA 1
ATOM 705 C C . GLU A 1 91 ? -13.690 2.371 -1.955 1.00 96.00 91 GLU A C 1
ATOM 707 O O . GLU A 1 91 ? -13.227 3.277 -1.267 1.00 96.00 91 GLU A O 1
ATOM 712 N N . CYS A 1 92 ? -12.944 1.333 -2.339 1.00 97.25 92 CYS A N 1
ATOM 713 C CA . CYS A 1 92 ? -11.542 1.155 -1.971 1.00 97.25 92 CYS A CA 1
ATOM 714 C C . CYS A 1 92 ? -10.561 1.859 -2.913 1.00 97.25 92 CYS A C 1
ATOM 716 O O . CYS A 1 92 ? -9.352 1.810 -2.663 1.00 97.25 92 CYS A O 1
ATOM 718 N N . GLU A 1 93 ? -11.056 2.525 -3.959 1.00 97.81 93 GLU A N 1
ATOM 719 C CA . GLU A 1 93 ? -10.229 3.363 -4.814 1.00 97.81 93 GLU A CA 1
ATOM 720 C C . GLU A 1 93 ? -9.563 4.462 -3.977 1.00 97.81 93 GLU A C 1
ATOM 722 O O . GLU A 1 93 ? -10.163 5.060 -3.072 1.00 97.81 93 GLU A O 1
ATOM 727 N N . VAL A 1 94 ? -8.282 4.695 -4.253 1.00 98.06 94 VAL A N 1
ATOM 728 C CA . VAL A 1 94 ? -7.464 5.640 -3.506 1.00 98.06 94 VAL A CA 1
ATOM 729 C C . VAL A 1 94 ? -6.967 6.739 -4.423 1.00 98.06 94 VAL A C 1
ATOM 731 O O . VAL A 1 94 ? -6.487 6.503 -5.531 1.00 98.06 94 VAL A O 1
ATOM 734 N N . HIS A 1 95 ? -7.087 7.962 -3.933 1.00 98.25 95 HIS A N 1
ATOM 735 C CA . HIS A 1 95 ? -6.689 9.158 -4.642 1.00 98.25 95 HIS A CA 1
ATOM 736 C C . HIS A 1 95 ? -5.675 9.940 -3.820 1.00 98.25 95 HIS A C 1
ATOM 738 O O . HIS A 1 95 ? -5.771 10.013 -2.591 1.00 98.25 95 HIS A O 1
ATOM 744 N N . LEU A 1 96 ? -4.723 10.552 -4.513 1.00 97.69 96 LEU A N 1
ATOM 745 C CA . LEU A 1 96 ? -3.743 11.455 -3.938 1.00 97.69 96 LEU A CA 1
ATOM 746 C C . LEU A 1 96 ? -3.961 12.869 -4.451 1.00 97.69 96 LEU A C 1
ATOM 748 O O . LEU A 1 96 ? -4.216 13.087 -5.633 1.00 97.69 96 LEU A O 1
ATOM 752 N N . SER A 1 97 ? -3.800 13.840 -3.562 1.00 96.94 97 SER A N 1
ATOM 753 C CA . SER A 1 97 ? -3.687 15.245 -3.935 1.00 96.94 97 SER A CA 1
ATOM 754 C C . SER A 1 97 ? -2.561 15.914 -3.160 1.00 96.94 97 SER A C 1
ATOM 756 O O . SER A 1 97 ? -2.249 15.552 -2.021 1.00 96.94 97 SER A O 1
ATOM 758 N N . LYS A 1 98 ? -1.909 16.893 -3.792 1.00 94.88 98 LYS A N 1
ATOM 759 C CA . LYS A 1 98 ? -0.852 17.693 -3.163 1.00 94.88 98 LYS A CA 1
ATOM 760 C C . LYS A 1 98 ? -1.390 19.079 -2.836 1.00 94.88 98 LYS A C 1
ATOM 762 O O . LYS A 1 98 ? -1.813 19.811 -3.732 1.00 94.88 98 LYS A O 1
ATOM 767 N N . LYS A 1 99 ? -1.326 19.458 -1.558 1.00 92.19 99 LYS A N 1
ATOM 768 C CA . LYS A 1 99 ? -1.653 20.807 -1.080 1.00 92.19 99 LYS A CA 1
ATOM 769 C C . LYS A 1 99 ? -0.432 21.383 -0.366 1.00 92.19 99 LYS A C 1
ATOM 771 O O . LYS A 1 99 ? -0.121 21.039 0.773 1.00 92.19 99 LYS A O 1
ATOM 776 N N . GLY A 1 100 ? 0.316 22.233 -1.069 1.00 91.31 100 GLY A N 1
ATOM 777 C CA . GLY A 1 100 ? 1.622 22.698 -0.600 1.00 91.31 100 GLY A CA 1
ATOM 778 C C . GLY A 1 100 ? 2.614 21.536 -0.473 1.00 91.31 100 GLY A C 1
ATOM 779 O O . GLY A 1 100 ? 2.867 20.832 -1.445 1.00 91.31 100 GLY A O 1
ATOM 780 N N . LYS A 1 101 ? 3.173 21.331 0.727 1.00 90.38 101 LYS A N 1
ATOM 781 C CA . LYS A 1 101 ? 4.109 20.226 1.024 1.00 90.38 101 LYS A CA 1
ATOM 782 C C . LYS A 1 101 ? 3.419 18.947 1.519 1.00 90.38 101 LYS A C 1
ATOM 784 O O . LYS A 1 101 ? 4.102 17.950 1.737 1.00 90.38 101 LYS A O 1
ATOM 789 N N . ALA A 1 102 ? 2.107 18.989 1.753 1.00 93.69 102 ALA A N 1
ATOM 790 C CA . ALA A 1 102 ? 1.354 17.864 2.287 1.00 93.69 102 ALA A CA 1
ATOM 791 C C . ALA A 1 102 ? 0.735 17.030 1.159 1.00 93.69 102 ALA A C 1
ATOM 793 O O . ALA A 1 102 ? 0.145 17.570 0.219 1.00 93.69 102 ALA A O 1
ATOM 794 N N . THR A 1 103 ? 0.853 15.711 1.294 1.00 96.44 103 THR A N 1
ATOM 795 C CA . THR A 1 103 ? 0.138 14.732 0.473 1.00 96.44 103 THR A CA 1
ATOM 796 C C . THR A 1 103 ? -1.107 14.294 1.230 1.00 96.44 103 THR A C 1
ATOM 798 O O . THR A 1 103 ? -1.006 13.821 2.363 1.00 96.44 103 THR A O 1
ATOM 801 N N . HIS A 1 104 ? -2.270 14.447 0.606 1.00 96.38 104 HIS A N 1
ATOM 802 C CA . HIS A 1 104 ? -3.551 14.014 1.144 1.00 96.38 104 HIS A CA 1
ATOM 803 C C . HIS A 1 104 ? -4.001 12.740 0.438 1.00 96.38 104 HIS A C 1
ATOM 805 O O . HIS A 1 104 ? -3.930 12.648 -0.786 1.00 96.38 104 HIS A O 1
ATOM 811 N N . ILE A 1 105 ? -4.475 11.778 1.225 1.00 97.38 105 ILE A N 1
ATOM 812 C CA . ILE A 1 105 ? -5.049 10.524 0.742 1.00 97.38 105 ILE A CA 1
ATOM 813 C C . ILE A 1 105 ? -6.563 10.619 0.899 1.00 97.38 105 ILE A C 1
ATOM 815 O O . ILE A 1 105 ? -7.043 10.971 1.975 1.00 97.38 105 ILE A O 1
ATOM 819 N N . THR A 1 106 ? -7.304 10.295 -0.157 1.00 96.88 106 THR A N 1
ATOM 820 C CA . THR A 1 106 ? -8.772 10.227 -0.135 1.00 96.88 106 THR A CA 1
ATOM 821 C C . THR A 1 106 ? -9.221 8.845 -0.594 1.00 96.88 106 THR A C 1
ATOM 823 O O . THR A 1 106 ? -8.735 8.342 -1.605 1.00 96.88 106 THR A O 1
ATOM 826 N N . THR A 1 107 ? -10.127 8.219 0.154 1.00 97.06 107 THR A N 1
ATOM 827 C CA . THR A 1 107 ? -10.753 6.932 -0.177 1.00 97.06 107 THR A CA 1
ATOM 828 C C . THR A 1 107 ? -12.090 6.823 0.553 1.00 97.06 107 THR A C 1
ATOM 830 O O . THR A 1 107 ? -12.254 7.431 1.612 1.00 97.06 107 THR A O 1
ATOM 833 N N . ASN A 1 108 ? -13.019 6.035 0.013 1.00 95.88 108 ASN A N 1
ATOM 834 C CA . ASN A 1 108 ? -14.300 5.723 0.652 1.00 95.88 108 ASN A CA 1
ATOM 835 C C . ASN A 1 108 ? -14.258 4.373 1.392 1.00 95.88 108 ASN A C 1
ATOM 837 O O . ASN A 1 108 ? -15.294 3.851 1.804 1.00 95.88 108 ASN A O 1
ATOM 841 N N . CYS A 1 109 ? -13.070 3.778 1.553 1.00 95.75 109 CYS A N 1
ATOM 842 C CA . CYS A 1 109 ? -12.918 2.490 2.209 1.00 95.75 109 CYS A CA 1
ATOM 843 C C . CYS A 1 109 ? -13.424 2.569 3.655 1.00 95.75 109 CYS A C 1
ATOM 845 O O . CYS A 1 109 ? -12.916 3.349 4.456 1.00 95.75 109 CYS A O 1
ATOM 847 N N . HIS A 1 110 ? -14.356 1.690 4.024 1.00 91.31 110 HIS A N 1
ATOM 848 C CA . HIS A 1 110 ? -14.903 1.622 5.384 1.00 91.31 110 HIS A CA 1
ATOM 849 C C . HIS A 1 110 ? -13.853 1.305 6.467 1.00 91.31 110 HIS A C 1
ATOM 851 O O . HIS A 1 110 ? -14.101 1.555 7.643 1.00 91.31 110 HIS A O 1
ATOM 857 N N . MET A 1 111 ? -12.690 0.760 6.085 1.00 92.19 111 MET A N 1
ATOM 858 C CA . MET A 1 111 ? -11.566 0.483 6.992 1.00 92.19 111 MET A CA 1
ATOM 859 C C . MET A 1 111 ? -10.449 1.529 6.904 1.00 92.19 111 MET A C 1
ATOM 861 O O . MET A 1 111 ? -9.336 1.265 7.364 1.00 92.19 111 MET A O 1
ATOM 865 N N . VAL A 1 112 ? -10.707 2.695 6.302 1.00 92.94 112 VAL A N 1
ATOM 866 C CA . VAL A 1 112 ? -9.723 3.779 6.228 1.00 92.94 112 VAL A CA 1
ATOM 867 C C . VAL A 1 112 ? -9.204 4.128 7.626 1.00 92.94 112 VAL A C 1
ATOM 869 O O . VAL A 1 112 ? -9.941 4.143 8.614 1.00 92.94 112 VAL A O 1
ATOM 872 N N . SER A 1 113 ? -7.901 4.371 7.705 1.00 91.81 113 SER A N 1
ATOM 873 C CA . SER A 1 113 ? -7.220 4.848 8.904 1.00 91.81 113 SER A CA 1
ATOM 874 C C . SER A 1 113 ? -6.313 5.998 8.498 1.00 91.81 113 SER A C 1
ATOM 876 O O . SER A 1 113 ? -5.653 5.942 7.455 1.00 91.81 113 SER A O 1
ATOM 878 N N . THR A 1 114 ? -6.318 7.070 9.286 1.00 91.62 114 THR A N 1
ATOM 879 C CA . THR A 1 114 ? -5.509 8.248 8.978 1.00 91.62 114 THR A CA 1
ATOM 880 C C . THR A 1 114 ? -4.038 7.980 9.288 1.00 91.62 114 THR A C 1
ATOM 882 O O . THR A 1 114 ? -3.691 7.338 10.276 1.00 91.62 114 THR A O 1
ATOM 885 N N . PHE A 1 115 ? -3.137 8.443 8.420 1.00 94.44 115 PHE A N 1
ATOM 886 C CA . PHE A 1 115 ? -1.701 8.358 8.673 1.00 94.44 115 PHE A CA 1
ATOM 887 C C . PHE A 1 115 ? -0.940 9.479 7.969 1.00 94.44 115 PHE A C 1
ATOM 889 O O . PHE A 1 115 ? -1.387 10.044 6.969 1.00 94.44 115 PHE A O 1
ATOM 896 N N . HIS A 1 116 ? 0.250 9.791 8.480 1.00 95.06 116 HIS A N 1
ATOM 897 C CA . HIS A 1 116 ? 1.148 10.738 7.833 1.00 95.06 116 HIS A CA 1
ATOM 898 C C . HIS A 1 116 ? 1.882 10.065 6.670 1.00 95.06 116 HIS A C 1
ATOM 900 O O . HIS A 1 116 ? 2.671 9.142 6.876 1.00 95.06 116 HIS A O 1
ATOM 906 N N . TYR A 1 117 ? 1.651 10.567 5.454 1.00 97.06 117 TYR A N 1
ATOM 907 C CA . TYR A 1 117 ? 2.188 9.990 4.219 1.00 97.06 117 TYR A CA 1
ATOM 908 C C . TYR A 1 117 ? 3.718 9.872 4.231 1.00 97.06 117 TYR A C 1
ATOM 910 O O . TYR A 1 117 ? 4.253 8.786 4.044 1.00 97.06 117 TYR A O 1
ATOM 918 N N . LYS A 1 118 ? 4.435 10.974 4.495 1.00 96.38 118 LYS A N 1
ATOM 919 C CA . LYS A 1 118 ? 5.902 11.022 4.368 1.00 96.38 118 LYS A CA 1
ATOM 920 C C . LYS A 1 118 ? 6.633 10.057 5.322 1.00 96.38 118 LYS A C 1
ATOM 922 O O . LYS A 1 118 ? 7.491 9.320 4.845 1.00 96.38 118 LYS A O 1
ATOM 927 N N . PRO A 1 119 ? 6.305 9.989 6.629 1.00 96.75 119 PRO A N 1
ATOM 928 C CA . PRO A 1 119 ? 6.872 8.963 7.506 1.00 96.75 119 PRO A CA 1
ATOM 929 C C . PRO A 1 119 ? 6.536 7.534 7.064 1.00 96.75 119 PRO A C 1
ATOM 931 O O . PRO A 1 119 ? 7.398 6.663 7.125 1.00 96.75 119 PRO A O 1
ATOM 934 N N . ALA A 1 120 ? 5.309 7.287 6.591 1.00 96.69 120 ALA A N 1
ATOM 935 C CA . ALA A 1 120 ? 4.921 5.966 6.101 1.00 96.69 120 ALA A CA 1
ATOM 936 C C . ALA A 1 120 ? 5.696 5.572 4.835 1.00 96.69 120 ALA A C 1
ATOM 938 O O . ALA A 1 120 ? 6.131 4.438 4.727 1.00 96.69 120 ALA A O 1
ATOM 939 N N . GLU A 1 121 ? 5.927 6.503 3.911 1.00 96.81 121 GLU A N 1
ATOM 940 C CA . GLU A 1 121 ? 6.705 6.281 2.689 1.00 96.81 121 GLU A CA 1
ATOM 941 C C . GLU A 1 121 ? 8.176 5.937 2.970 1.00 96.81 121 GLU A C 1
ATOM 943 O O . GLU A 1 121 ? 8.769 5.116 2.258 1.00 96.81 121 GLU A O 1
ATOM 948 N N . GLN A 1 122 ? 8.757 6.570 3.993 1.00 95.88 122 GLN A N 1
ATOM 949 C CA . GLN A 1 122 ? 10.137 6.348 4.427 1.00 95.88 122 GLN A CA 1
ATOM 950 C C . GLN A 1 122 ? 10.292 5.034 5.198 1.00 95.88 122 GLN A C 1
ATOM 952 O O . GLN A 1 122 ? 11.291 4.343 5.020 1.00 95.88 122 GLN A O 1
ATOM 957 N N . GLY A 1 123 ? 9.298 4.675 6.012 1.00 95.19 123 GLY A N 1
ATOM 958 C CA . GLY A 1 123 ? 9.399 3.555 6.940 1.00 95.19 123 GLY A CA 1
ATOM 959 C C . GLY A 1 123 ? 10.356 3.848 8.099 1.00 95.19 123 GLY A C 1
ATOM 960 O O . GLY A 1 123 ? 11.020 4.884 8.166 1.00 95.19 123 GLY A O 1
ATOM 961 N N . SER A 1 124 ? 10.403 2.937 9.065 1.00 95.00 124 SER A N 1
ATOM 962 C CA . SER A 1 124 ? 11.357 2.988 10.174 1.00 95.00 124 SER A CA 1
ATOM 963 C C . SER A 1 124 ? 11.649 1.582 10.695 1.00 95.00 124 SER A C 1
ATOM 965 O O . SER A 1 124 ? 10.968 0.629 10.325 1.00 95.00 124 SER A O 1
ATOM 967 N N . LYS A 1 125 ? 12.614 1.442 11.611 1.00 93.75 125 LYS A N 1
ATOM 968 C CA . LYS A 1 125 ? 12.893 0.150 12.261 1.00 93.75 125 LYS A CA 1
ATOM 969 C C . LYS A 1 125 ? 11.686 -0.401 13.033 1.00 93.75 125 LYS A C 1
ATOM 971 O O . LYS A 1 125 ? 11.505 -1.609 13.083 1.00 93.75 125 LYS A O 1
ATOM 976 N N . THR A 1 126 ? 10.873 0.469 13.637 1.00 92.94 126 THR A N 1
ATOM 977 C CA . THR A 1 126 ? 9.689 0.069 14.419 1.00 92.94 126 THR A CA 1
ATOM 978 C C . THR A 1 126 ? 8.418 -0.005 13.576 1.00 92.94 126 THR A C 1
ATOM 980 O O . THR A 1 126 ? 7.460 -0.671 13.956 1.00 92.94 126 THR A O 1
ATOM 983 N N . THR A 1 127 ? 8.399 0.657 12.419 1.00 93.50 127 THR A N 1
ATOM 984 C CA . THR A 1 127 ? 7.296 0.632 11.452 1.00 93.50 127 THR A CA 1
ATOM 985 C C . THR A 1 127 ? 7.857 0.395 10.049 1.00 93.50 127 THR A C 1
ATOM 987 O O . THR A 1 127 ? 7.915 1.336 9.249 1.00 93.50 127 THR A O 1
ATOM 990 N N . PRO A 1 128 ? 8.303 -0.835 9.744 1.00 96.31 128 PRO A N 1
ATOM 991 C CA . PRO A 1 128 ? 9.005 -1.133 8.496 1.00 96.31 128 PRO A CA 1
ATOM 992 C C . PRO A 1 128 ? 8.107 -1.030 7.263 1.00 96.31 128 PRO A C 1
ATOM 994 O O . PRO A 1 128 ? 8.611 -0.791 6.178 1.00 96.31 128 PRO A O 1
ATOM 997 N N . CYS A 1 129 ? 6.786 -1.156 7.417 1.00 97.56 129 CYS A N 1
ATOM 998 C CA . CYS A 1 129 ? 5.852 -1.121 6.297 1.00 97.56 129 CYS A CA 1
ATOM 999 C C . CYS A 1 129 ? 5.787 0.257 5.609 1.00 97.56 129 CYS A C 1
ATOM 1001 O O . CYS A 1 129 ? 5.230 1.220 6.158 1.00 97.56 129 CYS A O 1
ATOM 1003 N N . ARG A 1 130 ? 6.226 0.288 4.350 1.00 97.62 130 ARG A N 1
ATOM 1004 C CA . ARG A 1 130 ? 6.230 1.417 3.417 1.00 97.62 130 ARG A CA 1
ATOM 1005 C C . ARG A 1 130 ? 5.121 1.355 2.370 1.00 97.62 130 ARG A C 1
ATOM 1007 O O . ARG A 1 130 ? 5.152 2.106 1.395 1.00 97.62 130 ARG A O 1
ATOM 1014 N N . ASN A 1 131 ? 4.127 0.486 2.562 1.00 98.31 131 ASN A N 1
ATOM 1015 C CA . ASN A 1 131 ? 2.965 0.419 1.683 1.00 98.31 131 ASN A CA 1
ATOM 1016 C C . ASN A 1 131 ? 2.132 1.706 1.778 1.00 98.31 131 ASN A C 1
ATOM 1018 O O . ASN A 1 131 ? 1.371 1.915 2.730 1.00 98.31 131 ASN A O 1
ATOM 1022 N N . VAL A 1 132 ? 2.296 2.575 0.791 1.00 98.19 132 VAL A N 1
ATOM 1023 C CA . VAL A 1 132 ? 1.551 3.823 0.624 1.00 98.19 132 VAL A CA 1
ATOM 1024 C C . VAL A 1 132 ? 0.964 3.860 -0.785 1.00 98.19 132 VAL A C 1
ATOM 1026 O O . VAL A 1 132 ? 1.513 3.211 -1.678 1.00 98.19 132 VAL A O 1
ATOM 1029 N N . PRO A 1 133 ? -0.135 4.592 -1.018 1.00 98.19 133 PRO A N 1
ATOM 1030 C CA . PRO A 1 133 ? -0.590 4.859 -2.373 1.00 98.19 133 PRO A CA 1
ATOM 1031 C C . PRO A 1 133 ? 0.481 5.654 -3.126 1.00 98.19 133 PRO A C 1
ATOM 1033 O O . PRO A 1 133 ? 1.074 6.562 -2.555 1.00 98.19 133 PRO A O 1
ATOM 1036 N N . VAL A 1 134 ? 0.709 5.345 -4.394 1.00 97.81 134 VAL A N 1
ATOM 1037 C CA . VAL A 1 134 ? 1.625 6.039 -5.301 1.00 97.81 134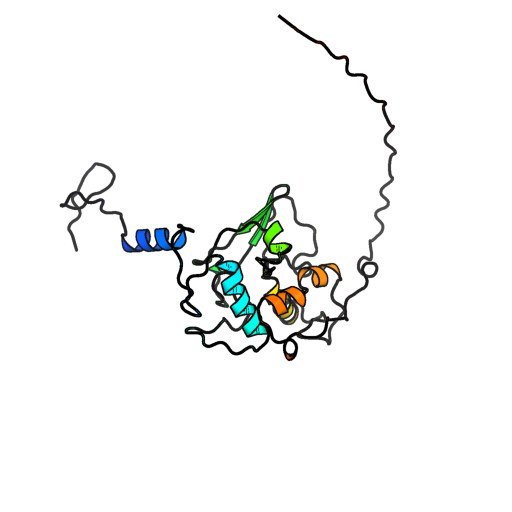 VAL A CA 1
ATOM 1038 C C . VAL A 1 134 ? 0.910 6.310 -6.625 1.00 97.81 134 VAL A C 1
ATOM 1040 O O . VAL A 1 134 ? 0.084 5.514 -7.073 1.00 97.81 134 VAL A O 1
ATOM 1043 N N . VAL A 1 135 ? 1.181 7.459 -7.244 1.00 97.44 135 VAL A N 1
ATOM 1044 C CA . VAL A 1 135 ? 0.657 7.766 -8.583 1.00 97.44 135 VAL A CA 1
ATOM 1045 C C . VAL A 1 135 ? 1.548 7.072 -9.608 1.00 97.44 135 VAL A C 1
ATOM 1047 O O . VAL A 1 135 ? 2.761 7.265 -9.593 1.00 97.44 135 VAL A O 1
ATOM 1050 N N . CYS A 1 136 ? 0.954 6.280 -10.499 1.00 97.88 136 CYS A N 1
ATOM 1051 C CA . CYS A 1 136 ? 1.684 5.671 -11.605 1.00 97.88 136 CYS A CA 1
ATOM 1052 C C . CYS A 1 136 ? 2.018 6.737 -12.660 1.00 97.88 136 CYS A C 1
ATOM 1054 O O . CYS A 1 136 ? 1.108 7.322 -13.251 1.00 97.88 136 CYS A O 1
ATOM 1056 N N . GLY A 1 137 ? 3.311 6.968 -12.910 1.00 96.44 137 GLY A N 1
ATOM 1057 C CA . GLY A 1 137 ? 3.777 7.923 -13.924 1.00 96.44 137 GLY A CA 1
ATOM 1058 C C . GLY A 1 137 ? 3.395 7.538 -15.358 1.00 96.44 137 GLY A C 1
ATOM 1059 O O . GLY A 1 137 ? 3.277 8.411 -16.204 1.00 96.44 137 GLY A O 1
ATOM 1060 N N . LEU A 1 138 ? 3.118 6.257 -15.625 1.00 96.44 138 LEU A N 1
ATOM 1061 C CA . LEU A 1 138 ? 2.641 5.798 -16.936 1.00 96.44 138 LEU A CA 1
ATOM 1062 C C . LEU A 1 138 ? 1.159 6.142 -17.169 1.00 96.44 138 LEU A C 1
ATOM 1064 O O . LEU A 1 138 ? 0.767 6.486 -18.278 1.00 96.44 138 LEU A O 1
ATOM 1068 N N . CYS A 1 139 ? 0.329 6.099 -16.119 1.00 97.06 139 CYS A N 1
ATOM 1069 C CA . CYS A 1 139 ? -1.072 6.536 -16.187 1.00 97.06 139 CYS A CA 1
ATOM 1070 C C . CYS A 1 139 ? -1.206 8.063 -16.289 1.00 97.06 139 CYS A C 1
ATOM 1072 O O . CYS A 1 139 ? -2.185 8.567 -16.835 1.00 97.06 139 CYS A O 1
ATOM 1074 N N . PHE A 1 140 ? -0.260 8.795 -15.697 1.00 95.69 140 PHE A N 1
ATOM 1075 C CA . PHE A 1 140 ? -0.272 10.252 -15.613 1.00 95.69 140 PHE A CA 1
ATOM 1076 C C . PHE A 1 140 ? 1.122 10.804 -15.951 1.00 95.69 140 PHE A C 1
ATOM 1078 O O . PHE A 1 140 ? 1.853 11.183 -15.034 1.00 95.69 140 PHE A O 1
ATOM 1085 N N . PRO A 1 141 ? 1.495 10.841 -17.244 1.00 92.94 141 PRO A N 1
ATOM 1086 C CA . PRO A 1 141 ? 2.831 11.263 -17.674 1.00 92.94 141 PRO A CA 1
ATOM 1087 C C . PRO A 1 141 ? 3.082 12.753 -17.429 1.00 92.94 141 PRO A C 1
ATOM 1089 O O . PRO A 1 141 ? 4.214 13.174 -17.194 1.00 92.94 141 PRO A O 1
ATOM 1092 N N . ASP A 1 142 ? 2.021 13.560 -17.444 1.00 92.56 142 ASP A N 1
ATOM 1093 C CA . ASP A 1 142 ? 2.124 14.989 -17.196 1.00 92.56 142 ASP A CA 1
ATOM 1094 C C . ASP A 1 142 ? 2.233 15.305 -15.697 1.00 92.56 142 ASP A C 1
ATOM 1096 O O . ASP A 1 142 ? 1.532 14.708 -14.866 1.00 92.56 142 ASP A O 1
ATOM 1100 N N . PRO A 1 143 ? 3.038 16.316 -15.319 1.00 88.75 143 PRO A N 1
ATOM 1101 C CA . PRO A 1 143 ? 3.105 16.765 -13.939 1.00 88.75 143 PRO A CA 1
ATOM 1102 C C . PRO A 1 143 ? 1.723 17.248 -13.466 1.00 88.75 143 PRO A C 1
ATOM 1104 O O . PRO A 1 143 ? 1.046 18.005 -14.173 1.00 88.75 143 PRO A O 1
ATOM 1107 N N . PRO A 1 144 ? 1.290 16.869 -12.249 1.00 89.94 144 PRO A N 1
ATOM 1108 C CA . PRO A 1 144 ? -0.020 17.256 -11.760 1.00 89.94 144 PRO A CA 1
ATOM 1109 C C . PRO A 1 144 ? -0.133 18.769 -11.619 1.00 89.94 144 PRO A C 1
ATOM 1111 O O . PRO A 1 144 ? 0.748 19.438 -11.069 1.00 89.94 144 PRO A O 1
ATOM 1114 N N . ARG A 1 145 ? -1.282 19.304 -12.037 1.00 91.50 145 ARG A N 1
ATOM 1115 C CA . ARG A 1 145 ? -1.646 20.690 -11.729 1.00 91.50 145 ARG A CA 1
ATOM 1116 C C . ARG A 1 145 ? -1.736 20.864 -10.204 1.00 91.50 145 ARG A C 1
ATOM 1118 O O . ARG A 1 145 ? -2.123 19.920 -9.509 1.00 91.50 145 ARG A O 1
ATOM 1125 N N . PRO A 1 146 ? -1.423 22.049 -9.652 1.00 89.44 146 PRO A N 1
ATOM 1126 C CA . PRO A 1 146 ? -1.603 22.306 -8.226 1.00 89.44 146 PRO A CA 1
ATOM 1127 C C . PRO A 1 146 ? -3.028 21.966 -7.769 1.00 89.44 146 PRO A C 1
ATOM 1129 O O . PRO A 1 146 ? -3.998 22.452 -8.345 1.00 89.44 146 PRO A O 1
ATOM 1132 N N . GLY A 1 147 ? -3.152 21.116 -6.746 1.00 90.12 147 GLY A N 1
ATOM 1133 C CA . GLY A 1 147 ? -4.446 20.656 -6.234 1.00 90.12 147 GLY A CA 1
ATOM 1134 C C . GLY A 1 147 ? -5.137 19.566 -7.062 1.00 90.12 147 GLY A C 1
ATOM 1135 O O . GLY A 1 147 ? -6.234 19.159 -6.688 1.00 90.12 147 GLY A O 1
ATOM 1136 N N . ALA A 1 148 ? -4.521 19.068 -8.140 1.00 95.44 148 ALA A N 1
ATOM 1137 C CA . ALA A 1 148 ? -5.056 17.934 -8.882 1.00 95.44 148 ALA A CA 1
ATOM 1138 C C . ALA A 1 148 ? -5.191 16.707 -7.972 1.00 95.44 148 ALA A C 1
ATOM 1140 O O . ALA A 1 148 ? -4.316 16.410 -7.152 1.00 95.44 148 ALA A O 1
ATOM 1141 N N . VAL A 1 149 ? -6.308 16.008 -8.142 1.00 97.06 149 VAL A N 1
ATOM 1142 C CA . VAL A 1 149 ? -6.588 14.725 -7.508 1.00 97.06 149 VAL A CA 1
ATOM 1143 C C . VAL A 1 149 ? -6.285 13.652 -8.545 1.00 97.06 149 VAL A C 1
ATOM 1145 O O . VAL A 1 149 ? -6.862 13.666 -9.629 1.00 97.06 149 VAL A O 1
ATOM 1148 N N . GLN A 1 150 ? -5.359 12.754 -8.235 1.00 97.38 150 GLN A N 1
ATOM 1149 C CA . GLN A 1 150 ? -4.945 11.676 -9.128 1.00 97.38 150 GLN A CA 1
ATOM 1150 C C . GLN A 1 150 ? -5.245 10.331 -8.490 1.00 97.38 150 GLN A C 1
ATOM 1152 O O . GLN A 1 150 ? -5.046 10.147 -7.287 1.00 97.38 150 GLN A O 1
ATOM 1157 N N . ARG A 1 151 ? -5.692 9.378 -9.308 1.00 97.75 151 ARG A N 1
ATOM 1158 C CA . ARG A 1 151 ? -5.821 7.987 -8.883 1.00 97.75 151 ARG A CA 1
ATOM 1159 C C . ARG A 1 151 ? -4.440 7.433 -8.545 1.00 97.75 151 ARG A C 1
ATOM 1161 O O . ARG A 1 151 ? -3.474 7.670 -9.270 1.00 97.75 151 ARG A O 1
ATOM 1168 N N . ALA A 1 152 ? -4.360 6.693 -7.452 1.00 98.06 152 ALA A N 1
ATOM 1169 C CA . ALA A 1 152 ? -3.135 6.077 -6.976 1.00 98.06 152 ALA A CA 1
ATOM 1170 C C . ALA A 1 152 ? -3.322 4.570 -6.789 1.00 98.06 152 ALA A C 1
ATOM 1172 O O . ALA A 1 152 ? -4.437 4.075 -6.648 1.00 98.06 152 ALA A O 1
ATOM 1173 N N . GLN A 1 153 ? -2.208 3.849 -6.781 1.00 98.19 153 GLN A N 1
ATOM 1174 C CA . GLN A 1 153 ? -2.143 2.420 -6.503 1.00 98.19 153 GLN A CA 1
ATOM 1175 C C . GLN A 1 153 ? -1.311 2.199 -5.252 1.00 98.19 153 GLN A C 1
ATOM 1177 O O . GLN A 1 153 ? -0.328 2.898 -5.031 1.00 98.19 153 GLN A O 1
ATOM 1182 N N . TRP A 1 154 ? -1.678 1.240 -4.410 1.00 98.50 154 TRP A N 1
ATOM 1183 C CA . TRP A 1 154 ? -0.818 0.859 -3.290 1.00 98.50 154 TRP A CA 1
ATOM 1184 C C . TRP A 1 154 ? 0.528 0.364 -3.818 1.00 98.50 154 TRP A C 1
ATOM 1186 O O . TRP A 1 154 ? 0.554 -0.389 -4.787 1.00 98.50 154 TRP A O 1
ATOM 1196 N N . ARG A 1 155 ? 1.640 0.770 -3.194 1.00 98.31 155 ARG A N 1
ATOM 1197 C CA . ARG A 1 155 ? 2.993 0.410 -3.650 1.00 98.31 155 ARG A CA 1
ATOM 1198 C C . ARG A 1 155 ? 3.141 -1.091 -3.894 1.00 98.31 155 ARG A C 1
ATOM 1200 O O . ARG A 1 155 ? 3.673 -1.480 -4.924 1.00 98.31 155 ARG A O 1
ATOM 1207 N N . TYR A 1 156 ? 2.631 -1.924 -2.988 1.00 98.12 156 TYR A N 1
ATOM 1208 C CA . TYR A 1 156 ? 2.714 -3.383 -3.132 1.00 98.12 156 TYR A CA 1
ATOM 1209 C C . TYR A 1 156 ? 1.959 -3.909 -4.364 1.00 98.12 156 TYR A C 1
ATOM 1211 O O . TYR A 1 156 ? 2.339 -4.930 -4.924 1.00 98.12 156 TYR A O 1
ATOM 1219 N N . ASN A 1 157 ? 0.951 -3.175 -4.836 1.00 98.12 157 ASN A N 1
ATOM 1220 C CA . ASN A 1 157 ? 0.146 -3.528 -6.001 1.00 98.12 157 ASN A CA 1
ATOM 1221 C C . ASN A 1 157 ? 0.744 -3.005 -7.315 1.00 98.12 157 ASN A C 1
ATOM 1223 O O . ASN A 1 157 ? 0.222 -3.314 -8.380 1.00 98.12 157 ASN A O 1
ATOM 1227 N N . MET A 1 158 ? 1.806 -2.193 -7.282 1.00 97.50 158 MET A N 1
ATOM 1228 C CA . MET A 1 158 ? 2.317 -1.536 -8.489 1.00 97.50 158 MET A CA 1
ATOM 1229 C C . MET A 1 158 ? 2.833 -2.519 -9.540 1.00 97.50 158 MET A C 1
ATOM 1231 O O . MET A 1 158 ? 2.626 -2.285 -10.725 1.00 97.50 158 MET A O 1
ATOM 1235 N N . ALA A 1 159 ? 3.467 -3.623 -9.132 1.00 96.62 159 ALA A N 1
ATOM 1236 C CA . ALA A 1 159 ? 3.945 -4.630 -10.081 1.00 96.62 159 ALA A CA 1
ATOM 1237 C C . ALA A 1 159 ? 2.790 -5.283 -10.853 1.00 96.62 159 ALA A C 1
ATOM 1239 O O . ALA A 1 159 ? 2.874 -5.439 -12.067 1.00 96.62 159 ALA A O 1
ATOM 1240 N N . GLU A 1 160 ? 1.697 -5.601 -10.158 1.00 97.38 160 GLU A N 1
ATOM 1241 C CA . GLU A 1 160 ? 0.476 -6.122 -10.774 1.00 97.38 160 GLU A CA 1
ATOM 1242 C C . GLU A 1 160 ? -0.241 -5.052 -11.609 1.00 97.38 160 GLU A C 1
ATOM 1244 O O . GLU A 1 160 ? -0.713 -5.318 -12.709 1.00 97.38 160 GLU A O 1
ATOM 1249 N N . HIS A 1 161 ? -0.283 -3.808 -11.134 1.00 97.75 161 HIS A N 1
ATOM 1250 C CA . HIS A 1 161 ? -0.866 -2.711 -11.897 1.00 97.75 161 HIS A CA 1
ATOM 1251 C C . HIS A 1 161 ? -0.151 -2.510 -13.238 1.00 97.75 161 HIS A C 1
ATOM 1253 O O . HIS A 1 161 ? -0.824 -2.370 -14.257 1.00 97.75 161 HIS A O 1
ATOM 1259 N N . VAL A 1 162 ? 1.186 -2.511 -13.246 1.00 97.31 162 VAL A N 1
ATOM 1260 C CA . VAL A 1 162 ? 1.975 -2.375 -14.478 1.00 97.31 162 VAL A CA 1
ATOM 1261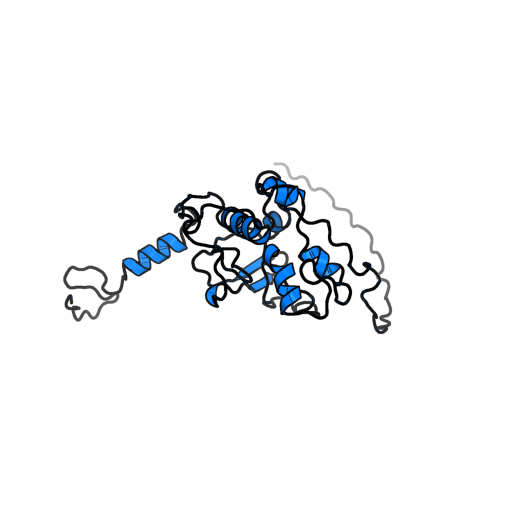 C C . VAL A 1 162 ? 1.723 -3.562 -15.404 1.00 97.31 162 VAL A C 1
ATOM 1263 O O . VAL A 1 162 ? 1.450 -3.340 -16.576 1.00 97.31 162 VAL A O 1
ATOM 1266 N N . SER A 1 163 ? 1.715 -4.803 -14.904 1.00 96.62 163 SER A N 1
ATOM 1267 C CA . SER A 1 163 ? 1.479 -5.966 -15.771 1.00 96.62 163 SER A CA 1
ATOM 1268 C C . SER A 1 163 ? 0.090 -5.973 -16.424 1.00 96.62 163 SER A C 1
ATOM 1270 O O . SER A 1 163 ? -0.042 -6.451 -17.548 1.00 96.62 163 SER A O 1
ATOM 1272 N N . ILE A 1 164 ? -0.933 -5.428 -15.752 1.00 96.75 164 ILE A N 1
ATOM 1273 C CA . ILE A 1 164 ? -2.310 -5.367 -16.267 1.00 96.75 164 ILE A CA 1
ATOM 1274 C C . ILE A 1 164 ? -2.537 -4.145 -17.166 1.00 96.75 164 ILE A C 1
ATOM 1276 O O . ILE A 1 164 ? -3.125 -4.267 -18.237 1.00 96.75 164 ILE A O 1
ATOM 1280 N N . ALA A 1 165 ? -2.141 -2.953 -16.713 1.00 97.56 165 ALA A N 1
ATOM 1281 C CA . ALA A 1 165 ? -2.497 -1.687 -17.360 1.00 97.56 165 ALA A CA 1
ATOM 1282 C C . ALA A 1 165 ? -1.437 -1.175 -18.346 1.00 97.56 165 ALA A C 1
ATOM 1284 O O . ALA A 1 165 ? -1.747 -0.314 -19.164 1.00 97.56 165 ALA A O 1
ATOM 1285 N N . HIS A 1 166 ? -0.211 -1.685 -18.242 1.00 96.94 166 HIS A N 1
ATOM 1286 C CA . HIS A 1 166 ? 0.969 -1.243 -18.983 1.00 96.94 166 HIS A CA 1
ATOM 1287 C C . HIS A 1 166 ? 1.783 -2.459 -19.450 1.00 96.94 166 HIS A C 1
ATOM 1289 O O . HIS A 1 166 ? 2.993 -2.539 -19.237 1.00 96.94 166 HIS A O 1
ATOM 1295 N N . SER A 1 167 ? 1.095 -3.444 -20.040 1.00 96.38 167 SER A N 1
ATOM 1296 C CA . SER A 1 167 ? 1.666 -4.735 -20.459 1.00 96.38 167 SER A CA 1
ATOM 1297 C C . SER A 1 167 ? 2.818 -4.620 -21.467 1.00 96.38 167 SER A C 1
ATOM 1299 O O . SER A 1 167 ? 3.592 -5.559 -21.637 1.00 96.38 167 SER A O 1
ATOM 1301 N N . GLU A 1 168 ? 2.939 -3.467 -22.124 1.00 96.38 168 GLU A N 1
ATOM 1302 C CA . GLU A 1 168 ? 4.034 -3.104 -23.013 1.00 96.38 168 GLU A CA 1
ATOM 1303 C C . GLU A 1 168 ? 5.365 -2.867 -22.281 1.00 96.38 168 GLU A C 1
ATOM 1305 O O . GLU A 1 168 ? 6.416 -2.905 -22.924 1.00 96.38 168 GLU A O 1
ATOM 1310 N N . TYR A 1 169 ? 5.339 -2.652 -20.960 1.00 95.75 169 TYR A N 1
ATOM 1311 C CA . TYR A 1 169 ? 6.522 -2.463 -20.124 1.00 95.75 169 TYR A CA 1
ATOM 1312 C C . TYR A 1 169 ? 6.913 -3.736 -19.375 1.00 95.75 169 TYR A C 1
ATOM 1314 O O . TYR A 1 169 ? 6.074 -4.523 -18.930 1.00 95.75 169 TYR A O 1
ATOM 1322 N N . SER A 1 170 ? 8.218 -3.917 -19.192 1.00 93.38 170 SER A N 1
ATOM 1323 C CA . SER A 1 170 ? 8.755 -4.954 -18.336 1.00 93.38 170 SER A CA 1
ATOM 1324 C C . SER A 1 170 ? 8.460 -4.630 -16.869 1.00 93.38 170 SER A C 1
ATOM 1326 O O . SER A 1 170 ? 8.474 -3.485 -16.414 1.00 93.38 170 SER A O 1
ATOM 1328 N N . SER A 1 171 ? 8.129 -5.666 -16.110 1.00 91.94 171 SER A N 1
ATOM 1329 C CA . SER A 1 171 ? 7.849 -5.585 -14.681 1.00 91.94 171 SER A CA 1
ATOM 1330 C C . SER A 1 171 ? 8.294 -6.874 -13.991 1.00 91.94 171 SER A C 1
ATOM 1332 O O . SER A 1 171 ? 8.487 -7.893 -14.661 1.00 91.94 171 SER A O 1
ATOM 1334 N N . PRO A 1 172 ? 8.382 -6.899 -12.648 1.00 89.50 172 PRO A N 1
ATOM 1335 C CA . PRO A 1 172 ? 8.700 -8.124 -11.915 1.00 89.50 172 PRO A CA 1
ATOM 1336 C C . PRO A 1 172 ? 7.762 -9.307 -12.211 1.00 89.50 172 PRO A C 1
ATOM 1338 O O . PRO A 1 172 ? 8.159 -10.451 -12.018 1.00 89.50 172 PRO A O 1
ATOM 1341 N N . LEU A 1 173 ? 6.528 -9.043 -12.662 1.00 90.25 173 LEU A N 1
ATOM 1342 C CA . LEU A 1 173 ? 5.542 -10.071 -13.016 1.00 90.25 173 LEU A CA 1
ATOM 1343 C C . LEU A 1 173 ? 5.475 -10.363 -14.524 1.00 90.25 173 LEU A C 1
ATOM 1345 O O . LEU A 1 173 ? 4.876 -11.358 -14.919 1.00 90.25 173 LEU A O 1
ATOM 1349 N N . SER A 1 174 ? 6.074 -9.516 -15.364 1.00 89.25 174 SER A N 1
ATOM 1350 C CA . SER A 1 174 ? 6.105 -9.670 -16.822 1.00 89.25 174 SER A CA 1
ATOM 1351 C C . SER A 1 174 ? 7.423 -9.108 -17.372 1.00 89.25 174 SER A C 1
ATOM 1353 O O . SER A 1 174 ? 7.488 -7.931 -17.719 1.00 89.25 174 SER A O 1
ATOM 1355 N N . PRO A 1 175 ? 8.508 -9.898 -17.431 1.00 88.25 175 PRO A N 1
ATOM 1356 C CA . PRO A 1 175 ? 9.837 -9.392 -17.788 1.00 88.25 175 PRO A CA 1
ATOM 1357 C C . PRO A 1 175 ? 10.049 -9.167 -19.298 1.00 88.25 175 PRO A C 1
ATOM 1359 O O . PRO A 1 175 ? 11.128 -8.754 -19.695 1.00 88.25 175 PRO A O 1
ATOM 1362 N N . GLY A 1 176 ? 9.063 -9.458 -20.155 1.00 89.56 176 GLY A N 1
ATOM 1363 C CA . GLY A 1 176 ? 9.228 -9.473 -21.618 1.00 89.56 176 GLY A CA 1
ATOM 1364 C C . GLY A 1 176 ? 8.958 -8.154 -22.354 1.00 89.56 176 GLY A C 1
ATOM 1365 O O . GLY A 1 176 ? 8.902 -8.169 -23.581 1.00 89.56 176 GLY A O 1
ATOM 1366 N N . GLY A 1 177 ? 8.722 -7.051 -21.638 1.00 90.69 177 GLY A N 1
ATOM 1367 C CA . GLY A 1 177 ? 8.338 -5.759 -22.218 1.00 90.69 177 GLY A CA 1
ATOM 1368 C C . GLY A 1 177 ? 9.490 -4.764 -22.404 1.00 90.69 177 GLY A C 1
ATOM 1369 O O . GLY A 1 177 ? 10.662 -5.077 -22.220 1.00 90.69 177 GLY A O 1
ATOM 1370 N N . THR A 1 178 ? 9.132 -3.531 -22.757 1.00 93.88 178 THR A N 1
ATOM 1371 C CA . THR A 1 178 ? 10.040 -2.376 -22.817 1.00 93.88 178 THR A CA 1
ATOM 1372 C C . THR A 1 178 ? 10.506 -2.000 -21.417 1.00 93.88 178 THR A C 1
ATOM 1374 O O . THR A 1 178 ? 9.703 -2.001 -20.488 1.00 93.88 178 THR A O 1
ATOM 1377 N N . ARG A 1 179 ? 11.769 -1.599 -21.258 1.00 94.56 179 ARG A N 1
ATOM 1378 C CA . ARG A 1 179 ? 12.307 -1.175 -19.959 1.00 94.56 179 ARG A CA 1
ATOM 1379 C C . ARG A 1 179 ? 11.423 -0.156 -19.257 1.00 94.56 179 ARG A C 1
ATOM 1381 O O . ARG A 1 179 ? 11.041 0.864 -19.835 1.00 94.56 179 ARG A O 1
ATOM 1388 N N . LEU A 1 180 ? 11.149 -0.418 -17.985 1.00 93.81 180 LEU A N 1
ATOM 1389 C CA . LEU A 1 180 ? 10.360 0.481 -17.158 1.00 93.81 180 LEU A CA 1
ATOM 1390 C C . LEU A 1 180 ? 11.129 1.793 -16.906 1.00 93.81 180 LEU A C 1
ATOM 1392 O O . LEU A 1 180 ? 12.317 1.741 -16.563 1.00 93.81 180 LEU A O 1
ATOM 1396 N N . PRO A 1 181 ? 10.483 2.972 -17.014 1.00 94.81 181 PRO A N 1
ATOM 1397 C CA . PRO A 1 181 ? 11.120 4.231 -16.651 1.00 94.81 181 PRO A CA 1
ATOM 1398 C C . PRO A 1 181 ? 11.595 4.223 -15.194 1.00 94.81 181 PRO A C 1
ATOM 1400 O O . PRO A 1 181 ? 10.859 3.803 -14.295 1.00 94.81 181 PRO A O 1
ATOM 1403 N N . HIS A 1 182 ? 12.801 4.745 -14.954 1.00 93.12 182 HIS A N 1
ATOM 1404 C CA . HIS A 1 182 ? 13.447 4.730 -13.637 1.00 93.12 182 HIS A CA 1
ATOM 1405 C C . HIS A 1 182 ? 12.562 5.307 -12.521 1.00 93.12 182 HIS A C 1
ATOM 1407 O O . HIS A 1 182 ? 12.469 4.738 -11.437 1.00 93.12 182 HIS A O 1
ATOM 1413 N N . GLU A 1 183 ? 11.859 6.413 -12.780 1.00 93.12 183 GLU A N 1
ATOM 1414 C CA . GLU A 1 183 ? 10.978 7.040 -11.785 1.00 93.12 183 GLU A CA 1
ATOM 1415 C C . GLU A 1 183 ? 9.803 6.136 -11.377 1.00 93.12 183 GLU A C 1
ATOM 1417 O O . GLU A 1 183 ? 9.423 6.089 -10.204 1.00 93.12 183 GLU A O 1
ATOM 1422 N N . VAL A 1 184 ? 9.248 5.381 -12.331 1.00 94.88 184 VAL A N 1
ATOM 1423 C CA . VAL A 1 184 ? 8.156 4.436 -12.071 1.00 94.88 184 VAL A CA 1
ATOM 1424 C C . VAL A 1 184 ? 8.690 3.264 -11.251 1.00 94.88 184 VAL A C 1
ATOM 1426 O O . VAL A 1 184 ? 8.086 2.928 -10.231 1.00 94.88 184 VAL A O 1
ATOM 1429 N N . TRP A 1 185 ? 9.857 2.723 -11.617 1.00 94.81 185 TRP A N 1
ATOM 1430 C CA . TRP A 1 185 ? 10.545 1.678 -10.853 1.00 94.81 185 TRP A CA 1
ATOM 1431 C C . TRP A 1 185 ? 10.822 2.094 -9.399 1.00 94.81 185 TRP A C 1
ATOM 1433 O O . TRP A 1 185 ? 10.450 1.389 -8.458 1.00 94.81 185 TRP A O 1
ATOM 1443 N N . GLU A 1 186 ? 11.406 3.275 -9.193 1.00 94.38 186 GLU A N 1
ATOM 1444 C CA . GLU A 1 186 ? 11.723 3.803 -7.862 1.00 94.38 186 GLU A CA 1
ATOM 1445 C C . GLU A 1 186 ? 10.483 3.951 -6.973 1.00 94.38 186 GLU A C 1
ATOM 1447 O O . GLU A 1 186 ? 10.554 3.752 -5.758 1.00 94.38 186 GLU A O 1
ATOM 1452 N N . SER A 1 187 ? 9.331 4.269 -7.568 1.00 93.25 187 SER A N 1
ATOM 1453 C CA . SER A 1 187 ? 8.070 4.400 -6.835 1.00 93.25 187 SER A CA 1
ATOM 1454 C C . SER A 1 187 ? 7.483 3.054 -6.380 1.00 93.25 187 SER A C 1
ATOM 1456 O O . SER A 1 187 ? 6.801 3.005 -5.346 1.00 93.25 187 SER A O 1
ATOM 1458 N N . MET A 1 188 ? 7.766 1.972 -7.119 1.00 94.69 188 MET A N 1
ATOM 1459 C CA . MET A 1 188 ? 7.206 0.636 -6.891 1.00 94.69 188 MET A CA 1
ATOM 1460 C C . MET A 1 188 ? 8.138 -0.335 -6.166 1.00 94.69 188 MET A C 1
ATOM 1462 O O . MET A 1 188 ? 7.654 -1.336 -5.637 1.00 94.69 188 MET A O 1
ATOM 1466 N N . LYS A 1 189 ? 9.451 -0.074 -6.138 1.00 94.31 189 LYS A N 1
ATOM 1467 C CA . LYS A 1 189 ? 10.419 -1.004 -5.549 1.00 94.31 189 LYS A CA 1
ATOM 1468 C C . LYS A 1 189 ? 10.105 -1.302 -4.080 1.00 94.31 189 LYS A C 1
ATOM 1470 O O . LYS A 1 189 ? 9.761 -0.409 -3.299 1.00 94.31 189 LYS A O 1
ATOM 1475 N N . LEU A 1 190 ? 10.256 -2.570 -3.712 1.00 94.94 190 LEU A N 1
ATOM 1476 C CA . LEU A 1 190 ? 10.130 -3.051 -2.339 1.00 94.94 190 LEU A CA 1
ATOM 1477 C C . LEU A 1 190 ? 11.525 -3.228 -1.754 1.00 94.94 190 LEU A C 1
ATOM 1479 O O . LEU A 1 190 ? 12.423 -3.732 -2.426 1.00 94.94 190 LEU A O 1
ATOM 1483 N N . ASP A 1 191 ? 11.719 -2.758 -0.525 1.00 93.88 191 ASP A N 1
ATOM 1484 C CA . ASP A 1 191 ? 13.009 -2.857 0.148 1.00 93.88 191 ASP A CA 1
ATOM 1485 C C . ASP A 1 191 ? 13.144 -4.249 0.791 1.00 93.88 191 ASP A C 1
ATOM 1487 O O . ASP A 1 191 ? 12.322 -4.594 1.645 1.00 93.88 191 ASP A O 1
ATOM 1491 N N . PRO A 1 192 ? 14.172 -5.051 0.457 1.00 94.88 192 PRO A N 1
ATOM 1492 C CA . PRO A 1 192 ? 14.356 -6.372 1.060 1.00 94.88 192 PRO A CA 1
ATOM 1493 C C . PRO A 1 192 ? 14.425 -6.348 2.596 1.00 94.88 192 PRO A C 1
ATOM 1495 O O . PRO A 1 192 ? 14.046 -7.320 3.256 1.00 94.88 192 PRO A O 1
ATOM 1498 N N . THR A 1 193 ? 14.887 -5.238 3.186 1.00 94.38 193 THR A N 1
ATOM 1499 C CA . THR A 1 193 ? 14.930 -5.068 4.645 1.00 94.38 193 THR A CA 1
ATOM 1500 C C . THR A 1 193 ? 13.535 -4.891 5.244 1.00 94.38 193 THR A C 1
ATOM 1502 O O . THR A 1 193 ? 13.258 -5.445 6.308 1.00 94.38 193 THR A O 1
ATOM 1505 N N . GLU A 1 194 ? 12.636 -4.192 4.545 1.00 96.56 194 GLU A N 1
ATOM 1506 C CA . GLU A 1 194 ? 11.220 -4.090 4.903 1.00 96.56 194 GLU A CA 1
ATOM 1507 C C . GLU A 1 194 ? 10.549 -5.463 4.816 1.00 96.56 194 GLU A C 1
ATOM 1509 O O . GLU A 1 194 ? 9.868 -5.862 5.758 1.00 96.56 194 GLU A O 1
ATOM 1514 N N . GLU A 1 195 ? 10.776 -6.212 3.733 1.00 97.12 195 GLU A N 1
ATOM 1515 C CA . GLU A 1 195 ? 10.173 -7.539 3.553 1.00 97.12 195 GLU A CA 1
ATOM 1516 C C . GLU A 1 195 ? 10.614 -8.508 4.656 1.00 97.12 195 GLU A C 1
ATOM 1518 O O . GLU A 1 195 ? 9.789 -9.169 5.290 1.00 97.12 195 GLU A O 1
ATOM 1523 N N . THR A 1 196 ? 11.912 -8.523 4.961 1.00 97.25 196 THR A N 1
ATOM 1524 C CA . THR A 1 196 ? 12.463 -9.337 6.051 1.00 97.25 196 THR A CA 1
ATOM 1525 C C . THR A 1 196 ? 11.864 -8.929 7.401 1.00 97.25 196 THR A C 1
ATOM 1527 O O . THR A 1 196 ? 11.454 -9.787 8.182 1.00 97.25 196 THR A O 1
ATOM 1530 N N . ALA A 1 197 ? 11.748 -7.625 7.675 1.00 96.94 197 ALA A N 1
ATOM 1531 C CA . ALA A 1 197 ? 11.170 -7.117 8.921 1.00 96.94 197 ALA A CA 1
ATOM 1532 C C . ALA A 1 197 ? 9.666 -7.425 9.069 1.00 96.94 197 ALA A C 1
ATOM 1534 O O . ALA A 1 197 ? 9.161 -7.488 10.189 1.00 96.94 197 ALA A O 1
ATOM 1535 N N . LEU A 1 198 ? 8.953 -7.650 7.962 1.00 96.50 198 LEU A N 1
ATOM 1536 C CA . LEU A 1 198 ? 7.552 -8.095 7.941 1.00 96.50 198 LEU A CA 1
ATOM 1537 C C . LEU A 1 198 ? 7.407 -9.632 7.994 1.00 96.50 198 LEU A C 1
ATOM 1539 O O . LEU A 1 198 ? 6.293 -10.173 7.971 1.00 96.50 198 LEU A O 1
ATOM 1543 N N . GLY A 1 199 ? 8.526 -10.346 8.134 1.00 96.69 199 GLY A N 1
ATOM 1544 C CA . GLY A 1 199 ? 8.571 -11.797 8.279 1.00 96.69 199 GLY A CA 1
ATOM 1545 C C . GLY A 1 199 ? 8.399 -12.549 6.962 1.00 96.69 199 GLY A C 1
ATOM 1546 O O . GLY A 1 199 ? 7.921 -13.681 6.983 1.00 96.69 199 GLY A O 1
ATOM 1547 N N . ILE A 1 200 ? 8.748 -11.938 5.826 1.00 97.88 200 ILE A N 1
ATOM 1548 C CA . ILE A 1 200 ? 8.842 -12.660 4.555 1.00 97.88 200 ILE A CA 1
ATOM 1549 C C . ILE A 1 200 ? 10.101 -13.544 4.590 1.00 97.88 200 ILE A C 1
ATOM 1551 O O . ILE A 1 200 ? 11.194 -13.027 4.842 1.00 97.88 200 ILE A O 1
ATOM 1555 N N . PRO A 1 201 ? 9.991 -14.863 4.341 1.00 97.38 201 PRO A N 1
ATOM 1556 C CA . PRO A 1 201 ? 11.157 -15.732 4.240 1.00 97.38 201 PRO A CA 1
ATOM 1557 C C . PRO A 1 201 ? 12.092 -15.265 3.124 1.00 97.38 201 PRO A C 1
ATOM 1559 O O . PRO A 1 201 ? 11.635 -14.957 2.026 1.00 97.38 201 PRO A O 1
ATOM 1562 N N . THR A 1 202 ? 13.407 -15.283 3.355 1.00 96.12 202 THR A N 1
ATOM 1563 C CA . THR A 1 202 ? 14.403 -14.847 2.357 1.00 96.12 202 THR A CA 1
ATOM 1564 C C . THR A 1 202 ? 14.266 -15.581 1.021 1.00 96.12 202 THR A C 1
ATOM 1566 O O . THR A 1 202 ? 14.462 -14.978 -0.026 1.00 96.12 202 THR A O 1
ATOM 1569 N N . ALA A 1 203 ? 13.868 -16.858 1.041 1.00 96.00 203 ALA A N 1
ATOM 1570 C CA . ALA A 1 203 ? 13.625 -17.650 -0.167 1.00 96.00 203 ALA A CA 1
ATOM 1571 C C . ALA A 1 203 ? 12.415 -17.172 -0.999 1.00 96.00 203 ALA A C 1
ATOM 1573 O O . ALA A 1 203 ? 12.329 -17.489 -2.181 1.00 96.00 203 ALA A O 1
ATOM 1574 N N . SER A 1 204 ? 11.495 -16.420 -0.391 1.00 95.88 204 SER A N 1
ATOM 1575 C CA . SER A 1 204 ? 10.307 -15.849 -1.038 1.00 95.88 204 SER A CA 1
ATOM 1576 C C . SER A 1 204 ? 10.512 -14.400 -1.488 1.00 95.88 204 SER A C 1
ATOM 1578 O O . SER A 1 204 ? 9.662 -13.863 -2.196 1.00 95.88 204 SER A O 1
ATOM 1580 N N . ILE A 1 205 ? 11.612 -13.751 -1.090 1.00 94.50 205 ILE A N 1
ATOM 1581 C CA . ILE A 1 205 ? 11.964 -12.408 -1.560 1.00 94.50 205 ILE A CA 1
ATOM 1582 C C . ILE A 1 205 ? 12.596 -12.561 -2.952 1.00 94.50 205 ILE A C 1
ATOM 1584 O O . ILE A 1 205 ? 13.648 -13.195 -3.077 1.00 94.50 205 ILE A O 1
ATOM 1588 N N . PRO A 1 206 ? 11.983 -12.021 -4.020 1.00 92.19 206 PRO A N 1
ATOM 1589 C CA . PRO A 1 206 ? 12.559 -12.102 -5.351 1.00 92.19 206 PRO A CA 1
ATOM 1590 C C . PRO A 1 206 ? 13.849 -11.290 -5.430 1.00 92.19 206 PRO A C 1
ATOM 1592 O O . PRO A 1 206 ? 14.086 -10.353 -4.665 1.00 92.19 206 PRO A O 1
ATOM 1595 N N . ARG A 1 207 ? 14.680 -11.633 -6.413 1.00 89.81 207 ARG A N 1
ATOM 1596 C CA . ARG A 1 207 ? 15.853 -10.824 -6.745 1.00 89.81 207 ARG A CA 1
ATOM 1597 C C . ARG A 1 207 ? 15.420 -9.424 -7.173 1.00 89.81 207 ARG A C 1
ATOM 1599 O O . ARG A 1 207 ? 14.318 -9.237 -7.693 1.00 89.81 207 ARG A O 1
ATOM 1606 N N . VAL A 1 208 ? 16.308 -8.457 -6.956 1.00 87.69 208 VAL A N 1
ATOM 1607 C CA . VAL A 1 208 ? 16.113 -7.087 -7.433 1.00 87.69 208 VAL A CA 1
ATOM 1608 C C . VAL A 1 208 ? 15.883 -7.136 -8.942 1.00 87.69 208 VAL A C 1
ATOM 1610 O O . VAL A 1 208 ? 16.594 -7.833 -9.661 1.00 87.69 208 VAL A O 1
ATOM 1613 N N . PHE A 1 209 ? 14.848 -6.445 -9.403 1.00 86.44 209 PHE A N 1
ATOM 1614 C CA . PHE A 1 209 ? 14.541 -6.347 -10.821 1.00 86.44 209 PHE A CA 1
ATOM 1615 C C . PHE A 1 209 ? 15.521 -5.362 -11.468 1.00 86.44 209 PHE A C 1
ATOM 1617 O O . PHE A 1 209 ? 15.602 -4.208 -11.051 1.00 86.44 209 PHE A O 1
ATOM 1624 N N . GLU A 1 210 ? 16.293 -5.841 -12.441 1.00 86.75 210 GLU A N 1
ATOM 1625 C CA . GLU A 1 210 ? 17.401 -5.092 -13.054 1.00 86.75 210 GLU A CA 1
ATOM 1626 C C . GLU A 1 210 ? 17.029 -4.455 -14.405 1.00 86.75 210 GLU A C 1
ATOM 1628 O O . GLU A 1 210 ? 17.784 -3.630 -14.913 1.00 86.75 210 GLU A O 1
ATOM 1633 N N . ASP A 1 211 ? 15.871 -4.790 -14.988 1.00 81.94 211 ASP A N 1
ATOM 1634 C CA . ASP A 1 211 ? 15.467 -4.308 -16.317 1.00 81.94 211 ASP A CA 1
ATOM 1635 C C . ASP A 1 211 ? 14.782 -2.932 -16.258 1.00 81.94 211 ASP A C 1
ATOM 1637 O O . ASP A 1 211 ? 13.589 -2.758 -16.512 1.00 81.94 211 ASP A O 1
ATOM 1641 N N . VAL A 1 212 ? 15.571 -1.937 -15.861 1.00 82.56 212 VAL A N 1
ATOM 1642 C CA . VAL A 1 212 ? 15.144 -0.554 -15.637 1.00 82.56 212 VAL A CA 1
ATOM 1643 C C . VAL A 1 212 ? 15.930 0.362 -16.571 1.00 82.56 212 VAL A C 1
ATOM 1645 O O . VAL A 1 212 ? 17.136 0.188 -16.748 1.00 82.56 212 VAL A O 1
ATOM 1648 N N . ALA A 1 213 ? 15.257 1.337 -17.186 1.00 80.69 213 ALA A N 1
ATOM 1649 C CA . ALA A 1 213 ? 15.930 2.342 -18.008 1.00 80.69 213 ALA A CA 1
ATOM 1650 C C . ALA A 1 213 ? 16.884 3.194 -17.154 1.00 80.69 213 ALA A C 1
ATOM 1652 O O . ALA A 1 213 ? 16.595 3.478 -15.986 1.00 80.69 213 ALA A O 1
ATOM 1653 N N . GLY A 1 214 ? 18.010 3.625 -17.726 1.00 79.50 214 GLY A N 1
ATOM 1654 C CA . GLY A 1 214 ? 18.922 4.531 -17.030 1.00 79.50 214 GLY A CA 1
ATOM 1655 C C . GLY A 1 214 ? 18.243 5.868 -16.675 1.00 79.50 214 GLY A C 1
ATOM 1656 O O . GLY A 1 214 ? 17.316 6.285 -17.374 1.00 79.50 214 GLY A O 1
ATOM 1657 N N . PRO A 1 215 ? 18.705 6.586 -15.631 1.00 74.56 215 PRO A N 1
ATOM 1658 C CA . PRO A 1 215 ? 18.129 7.879 -15.249 1.00 74.56 215 PRO A CA 1
ATOM 1659 C C . PRO A 1 215 ? 18.161 8.923 -16.381 1.00 74.56 215 PRO A C 1
ATOM 1661 O O . PRO A 1 215 ? 17.310 9.809 -16.409 1.00 74.56 215 PRO A O 1
ATOM 1664 N N . ASP A 1 216 ? 19.108 8.794 -17.316 1.00 70.69 216 ASP A N 1
ATOM 1665 C CA . ASP A 1 216 ? 19.327 9.730 -18.427 1.00 70.69 216 ASP A CA 1
ATOM 1666 C C . ASP A 1 216 ? 18.717 9.267 -19.766 1.00 70.69 216 ASP A C 1
ATOM 1668 O O . ASP A 1 216 ? 18.689 10.034 -20.724 1.00 70.69 216 ASP A O 1
ATOM 1672 N N . GLU A 1 217 ? 18.191 8.040 -19.856 1.00 60.59 217 GLU A N 1
ATOM 1673 C CA . GLU A 1 217 ? 17.659 7.468 -21.110 1.00 60.59 217 GLU A CA 1
ATOM 1674 C C . GLU A 1 217 ? 16.184 7.842 -21.367 1.00 60.59 217 GLU A C 1
ATOM 1676 O O . GLU A 1 217 ? 15.594 7.436 -22.364 1.00 60.59 217 GLU A O 1
ATOM 1681 N N . GLY A 1 218 ? 15.568 8.601 -20.456 1.00 54.16 218 GLY A N 1
ATOM 1682 C CA . GLY A 1 218 ? 14.114 8.757 -20.368 1.00 54.16 218 GLY A CA 1
ATOM 1683 C C . GLY A 1 218 ? 13.525 10.093 -20.814 1.00 54.16 218 GLY A C 1
ATOM 1684 O O . GLY A 1 218 ? 12.357 10.334 -20.513 1.00 54.16 218 GLY A O 1
ATOM 1685 N N . VAL A 1 219 ? 14.266 10.986 -21.480 1.00 48.56 219 VAL A N 1
ATOM 1686 C CA . VAL A 1 219 ? 13.656 12.221 -22.003 1.00 48.56 219 VAL A CA 1
ATOM 1687 C C . VAL A 1 219 ? 14.304 12.679 -23.312 1.00 48.56 219 VAL A C 1
ATOM 1689 O O . VAL A 1 219 ? 15.265 13.448 -23.300 1.00 48.56 219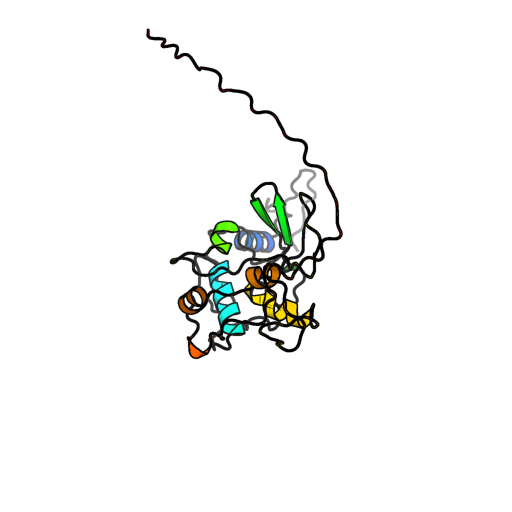 VAL A O 1
ATOM 1692 N N . ASP A 1 220 ? 13.702 12.320 -24.448 1.00 45.75 220 ASP A N 1
ATOM 1693 C CA . ASP A 1 220 ? 13.795 13.138 -25.663 1.00 45.75 220 ASP A CA 1
ATOM 1694 C C . ASP A 1 220 ? 13.072 14.466 -25.386 1.00 45.75 220 ASP A C 1
ATOM 1696 O O . ASP A 1 220 ? 11.898 14.677 -25.698 1.00 45.75 220 ASP A O 1
ATOM 1700 N N . ARG A 1 221 ? 13.766 15.376 -24.694 1.00 48.84 221 ARG A N 1
ATOM 1701 C CA . ARG A 1 221 ? 13.328 16.760 -24.531 1.00 48.84 221 ARG A CA 1
ATOM 1702 C C . ARG A 1 221 ? 13.460 17.433 -25.885 1.00 48.84 221 ARG A C 1
ATOM 1704 O O . ARG A 1 221 ? 14.537 17.905 -26.230 1.00 48.84 221 ARG A O 1
ATOM 1711 N N . ALA A 1 222 ? 12.353 17.526 -26.612 1.00 42.28 222 ALA A N 1
ATOM 1712 C CA . ALA A 1 222 ? 12.219 18.508 -27.676 1.00 42.28 222 ALA A CA 1
ATOM 1713 C C . ALA A 1 222 ? 12.677 19.884 -27.150 1.00 42.28 222 ALA A C 1
ATOM 1715 O O . ALA A 1 222 ? 12.190 20.372 -26.124 1.00 42.28 222 ALA A O 1
ATOM 1716 N N . ASP A 1 223 ? 13.664 20.459 -27.834 1.00 44.19 223 ASP A N 1
ATOM 1717 C CA . ASP A 1 223 ? 14.335 21.709 -27.508 1.00 44.19 223 ASP A CA 1
ATOM 1718 C C . ASP A 1 223 ? 13.352 22.858 -27.241 1.00 44.19 223 ASP A C 1
ATOM 1720 O O . ASP A 1 223 ? 12.774 23.447 -28.154 1.00 44.19 223 ASP A O 1
ATOM 1724 N N . VAL A 1 224 ? 13.230 23.264 -25.975 1.00 43.81 224 VAL A N 1
ATOM 1725 C CA . VAL A 1 224 ? 12.724 24.595 -25.621 1.00 43.81 224 VAL A CA 1
ATOM 1726 C C . VAL A 1 224 ? 13.902 25.417 -25.117 1.00 43.81 224 VAL A C 1
ATOM 1728 O O . VAL A 1 224 ? 14.235 25.444 -23.930 1.00 43.81 224 VAL A O 1
ATOM 1731 N N . VAL A 1 225 ? 14.547 26.105 -26.060 1.00 43.28 225 VAL A N 1
ATOM 1732 C CA . VAL A 1 225 ? 15.580 27.117 -25.821 1.00 43.28 225 VAL A CA 1
ATOM 1733 C C . VAL A 1 225 ? 14.960 28.302 -25.067 1.00 43.28 225 VAL A C 1
ATOM 1735 O O . VAL A 1 225 ? 14.471 29.270 -25.646 1.00 43.28 225 VAL A O 1
ATOM 1738 N N . GLY A 1 226 ? 14.979 28.231 -23.737 1.00 41.81 226 GLY A N 1
ATOM 1739 C CA . GLY A 1 226 ? 14.633 29.328 -22.835 1.00 41.81 226 GLY A CA 1
ATOM 1740 C C . GLY A 1 226 ? 15.885 30.054 -22.343 1.00 41.81 226 GLY A C 1
ATOM 1741 O O . GLY A 1 226 ? 16.587 29.572 -21.455 1.00 41.81 226 GLY A O 1
ATOM 1742 N N . LYS A 1 227 ? 16.166 31.237 -22.902 1.00 43.50 227 LYS A N 1
ATOM 1743 C CA . LYS A 1 227 ? 17.252 32.145 -22.484 1.00 43.50 227 LYS A CA 1
ATOM 1744 C C . LYS A 1 227 ? 17.203 32.440 -20.972 1.00 43.50 227 LYS A C 1
ATOM 1746 O O . LYS A 1 227 ? 16.280 33.097 -20.493 1.00 43.50 227 LYS A O 1
ATOM 1751 N N . LYS A 1 228 ? 18.248 32.051 -20.231 1.00 41.56 228 LYS A N 1
ATOM 1752 C CA . LYS A 1 228 ? 18.501 32.500 -18.848 1.00 41.56 228 LYS A CA 1
ATOM 1753 C C . LYS A 1 228 ? 18.876 33.989 -18.837 1.00 41.56 228 LYS A C 1
ATOM 1755 O O . LYS A 1 228 ? 19.913 34.370 -19.374 1.00 41.56 228 LYS A O 1
ATOM 1760 N N . ARG A 1 229 ? 18.074 34.829 -18.174 1.00 45.44 229 ARG A N 1
ATOM 1761 C CA . ARG A 1 229 ? 18.498 36.167 -17.721 1.00 45.44 229 ARG A CA 1
ATOM 1762 C C . ARG A 1 229 ? 19.111 36.054 -16.324 1.00 45.44 229 ARG A C 1
ATOM 1764 O O . ARG A 1 229 ? 18.491 35.512 -15.414 1.00 45.44 229 ARG A O 1
ATOM 1771 N N . ALA A 1 230 ? 20.331 36.564 -16.177 1.00 41.75 230 ALA A N 1
ATOM 1772 C CA . ALA A 1 230 ? 21.056 36.640 -14.916 1.00 41.75 230 ALA A CA 1
ATOM 1773 C C . ALA A 1 230 ? 20.424 37.688 -13.981 1.00 41.75 230 ALA A C 1
ATOM 1775 O O . ALA A 1 230 ? 20.240 38.840 -14.374 1.00 41.75 230 ALA A O 1
ATOM 1776 N N . ALA A 1 231 ? 20.120 37.295 -12.742 1.00 46.50 231 ALA A N 1
ATOM 1777 C CA . ALA A 1 231 ? 19.704 38.205 -11.681 1.00 46.50 231 ALA A CA 1
ATOM 1778 C C . ALA A 1 231 ? 20.914 38.613 -10.825 1.00 46.50 231 ALA A C 1
ATOM 1780 O O . ALA A 1 231 ? 21.705 37.785 -10.371 1.00 46.50 231 ALA A O 1
ATOM 1781 N N . LYS A 1 232 ? 21.046 39.927 -10.657 1.00 43.44 232 LYS A N 1
ATOM 1782 C CA . LYS A 1 232 ? 22.126 40.666 -10.000 1.00 43.44 232 LYS A CA 1
ATOM 1783 C C . LYS A 1 232 ? 22.036 40.490 -8.474 1.00 43.44 232 LYS A C 1
ATOM 1785 O O . LYS A 1 232 ? 20.961 40.642 -7.904 1.00 43.44 232 LYS A O 1
ATOM 1790 N N . LYS A 1 233 ? 23.162 40.172 -7.824 1.00 42.41 233 LYS A N 1
ATOM 1791 C CA . LYS A 1 233 ? 23.301 40.100 -6.357 1.00 42.41 233 LYS A CA 1
ATOM 1792 C C . LYS A 1 233 ? 23.197 41.505 -5.745 1.00 42.41 233 LYS A C 1
ATOM 1794 O O . LYS A 1 233 ? 23.918 42.399 -6.183 1.00 42.41 233 LYS A O 1
ATOM 1799 N N . SER A 1 234 ? 22.382 41.659 -4.703 1.00 42.94 234 SER A N 1
ATOM 1800 C CA . SER A 1 234 ? 22.357 42.838 -3.826 1.00 42.94 234 SER A CA 1
ATOM 1801 C C . SER A 1 234 ? 22.775 42.434 -2.408 1.00 42.94 234 SER A C 1
ATOM 1803 O O . SER A 1 234 ? 22.407 41.362 -1.932 1.00 42.94 234 SER A O 1
ATOM 1805 N N . ALA A 1 235 ? 23.606 43.277 -1.794 1.00 49.19 235 ALA A N 1
ATOM 1806 C CA . ALA A 1 235 ? 24.381 43.067 -0.569 1.00 49.19 235 ALA A CA 1
ATOM 1807 C C . ALA A 1 235 ? 23.543 43.081 0.739 1.00 49.19 235 ALA A C 1
ATOM 1809 O O . ALA A 1 235 ? 22.390 43.512 0.716 1.00 49.19 235 ALA A O 1
ATOM 1810 N N . PRO A 1 236 ? 24.107 42.631 1.883 1.00 49.16 236 PRO A N 1
ATOM 1811 C CA . PRO A 1 236 ? 23.380 42.498 3.143 1.00 49.16 236 PRO A CA 1
ATOM 1812 C C . PRO A 1 236 ? 23.362 43.807 3.949 1.00 49.16 236 PRO A C 1
ATOM 1814 O O . PRO A 1 236 ? 24.393 44.447 4.145 1.00 49.16 236 PRO A O 1
ATOM 1817 N N . GLY A 1 237 ? 22.174 44.174 4.438 1.00 44.41 237 GLY A N 1
ATOM 1818 C CA . GLY A 1 237 ? 21.948 45.298 5.345 1.00 44.41 237 GLY A CA 1
ATOM 1819 C C . GLY A 1 237 ? 22.182 44.922 6.811 1.00 44.41 237 GLY A C 1
ATOM 1820 O O . GLY A 1 237 ? 21.692 43.911 7.308 1.00 44.41 237 GLY A O 1
ATOM 1821 N N . THR A 1 238 ? 22.947 45.768 7.486 1.00 42.88 238 THR A N 1
ATOM 1822 C CA . THR A 1 238 ? 23.381 45.722 8.884 1.00 42.88 238 THR A CA 1
ATOM 1823 C C . THR A 1 238 ? 22.203 45.906 9.854 1.00 42.88 238 THR A C 1
ATOM 1825 O O . THR A 1 238 ? 21.513 46.920 9.798 1.00 42.88 238 THR A O 1
ATOM 1828 N N . SER A 1 239 ? 21.985 44.966 10.782 1.00 51.50 239 SER A N 1
ATOM 1829 C CA . SER A 1 239 ? 20.977 45.085 11.853 1.00 51.50 239 SER A CA 1
ATOM 1830 C C . SER A 1 239 ? 21.626 45.550 13.160 1.00 51.50 239 SER A C 1
ATOM 1832 O O . SER A 1 239 ? 22.361 44.801 13.805 1.00 51.50 239 SER A O 1
ATOM 1834 N N . GLN A 1 240 ? 21.338 46.788 13.565 1.00 48.22 240 GLN A N 1
ATOM 1835 C CA . GLN A 1 240 ? 21.716 47.346 14.865 1.00 48.22 240 GLN A CA 1
ATOM 1836 C C . GLN A 1 240 ? 20.815 46.814 15.990 1.00 48.22 240 GLN A C 1
ATOM 1838 O O . GLN A 1 240 ? 19.590 46.883 15.932 1.00 48.22 240 GLN A O 1
ATOM 1843 N N . ARG A 1 241 ? 21.462 46.333 17.057 1.00 51.19 241 ARG A N 1
ATOM 1844 C CA . ARG A 1 241 ? 20.885 46.068 18.382 1.00 51.19 241 ARG A CA 1
ATOM 1845 C C . ARG A 1 241 ? 20.344 47.363 19.001 1.00 51.19 241 ARG A C 1
ATOM 1847 O O . ARG A 1 241 ? 21.094 48.328 19.129 1.00 51.19 241 ARG A O 1
ATOM 1854 N N . ARG A 1 242 ? 19.120 47.336 19.534 1.00 55.09 242 ARG A N 1
ATOM 1855 C CA . ARG A 1 242 ? 18.708 48.223 20.633 1.00 55.09 242 ARG A CA 1
ATOM 1856 C C . ARG A 1 242 ? 18.336 47.394 21.856 1.00 55.09 242 ARG A C 1
ATOM 1858 O O . ARG A 1 242 ? 17.425 46.577 21.819 1.00 55.09 242 ARG A O 1
ATOM 1865 N N . ARG A 1 243 ? 19.113 47.619 22.916 1.00 55.81 243 ARG A N 1
ATOM 1866 C CA . ARG A 1 243 ? 18.789 47.330 24.313 1.00 55.81 243 ARG A CA 1
ATOM 1867 C C . ARG A 1 243 ? 17.723 48.326 24.768 1.00 55.81 243 ARG A C 1
ATOM 1869 O O . ARG A 1 243 ? 17.893 49.520 24.538 1.00 55.81 243 ARG A O 1
ATOM 1876 N N . THR A 1 244 ? 16.726 47.854 25.495 1.00 56.44 244 THR A N 1
ATOM 1877 C CA . THR A 1 244 ? 15.991 48.661 26.472 1.00 56.44 244 THR A CA 1
ATOM 1878 C C . THR A 1 244 ? 16.006 47.889 27.778 1.00 56.44 244 THR A C 1
ATOM 1880 O O . THR A 1 244 ? 15.552 46.748 27.829 1.00 56.44 244 THR A O 1
ATOM 1883 N N . GLY A 1 245 ? 16.616 48.494 28.791 1.00 57.03 245 GLY A N 1
ATOM 1884 C CA . GLY A 1 245 ? 16.422 48.140 30.185 1.00 57.03 245 GLY A CA 1
ATOM 1885 C C . GLY A 1 245 ? 15.670 49.278 30.862 1.00 57.03 245 GLY A C 1
ATOM 1886 O O . GLY A 1 245 ? 15.959 50.438 30.564 1.00 57.03 245 GLY A O 1
ATOM 1887 N N . ALA A 1 246 ? 14.706 48.901 31.692 1.00 56.09 246 ALA A N 1
ATOM 1888 C CA . ALA A 1 246 ? 14.227 49.501 32.939 1.00 56.09 246 ALA A CA 1
ATOM 1889 C C . ALA A 1 246 ? 12.878 48.840 33.239 1.00 56.09 246 ALA A C 1
ATOM 1891 O O . ALA A 1 246 ? 12.005 48.890 32.343 1.00 56.09 246 ALA A O 1
#